Protein AF-0000000081105671 (afdb_homodimer)

Solvent-accessible surface area (backbone atoms only — not comparable to full-atom values): 17492 Å² total; per-residue (Å²): 128,81,75,74,68,78,41,55,66,84,38,62,68,56,46,47,53,48,19,64,74,65,76,45,50,64,66,55,51,52,49,34,52,51,44,4,50,57,24,25,77,32,31,43,33,89,83,80,66,66,42,27,5,9,20,35,39,28,30,42,93,86,63,46,82,41,76,35,58,15,18,22,36,60,39,97,55,66,89,57,31,44,51,13,58,52,29,15,47,41,45,36,42,44,70,64,39,77,44,70,65,35,36,25,35,20,35,76,42,80,71,52,62,58,68,23,64,59,47,51,55,49,48,52,71,69,41,60,53,75,34,39,36,38,18,24,16,62,81,44,29,31,35,71,42,31,45,50,60,54,72,70,48,68,87,74,22,28,69,61,53,58,49,53,56,50,75,69,98,130,80,73,75,69,78,39,54,66,82,38,64,68,56,46,49,52,49,20,63,76,66,75,46,48,63,65,55,51,52,48,34,53,52,45,4,52,57,24,25,76,32,30,44,35,89,83,80,67,66,43,28,5,10,19,34,39,30,29,41,94,87,63,44,82,41,76,36,59,16,18,22,36,61,39,97,54,65,89,57,32,44,51,12,58,52,29,14,48,41,47,36,40,44,70,65,38,76,45,68,64,36,38,24,36,22,35,76,42,80,72,51,63,58,70,24,64,59,46,51,55,49,48,52,72,69,41,59,54,74,34,40,37,38,18,25,16,62,82,43,28,30,35,73,42,30,45,49,61,53,70,68,48,69,86,75,23,27,69,62,54,57,50,51,56,51,75,70,99

Foldseek 3Di:
DDDFDWAAPVDPVVLCVVCVVLVHDSVVVVVQLVQQVVQQVVEADPPLNKKKKKWWFFAAPVRDTDIFIFIWYADPPGVVTDHRLRRRVVVCVVVPTQGTREMEMEIAAPPFADAFPVSLVVCVVRDPQQHKYWTAYNNRIIGIDGSVRVNPDPRGHHPCNSSVRVVVD/DDDFDWAAPVDPVVLCVVCVVLVHDSVVVVVQLVQQVVQQVVEADPDLNKKKKKWWFFAAPVRDTDIFIFIWYADPPGVVTDHRLRRRVVVCVVVPTQGTREMEMEIAAPPFADAFPVSLVVCVVRDDQQHKYWTAYNNRIIGIDGSVRVNPDPRGHHPCNSSVRVVVD

Structure (mmCIF, N/CA/C/O backbone):
data_AF-0000000081105671-model_v1
#
loop_
_entity.id
_entity.type
_entity.pdbx_description
1 polymer 'Cytidine deaminase'
#
loop_
_atom_site.group_PDB
_atom_site.id
_atom_site.type_symbol
_atom_site.label_atom_id
_atom_site.label_alt_id
_atom_site.label_comp_id
_atom_site.label_asym_id
_atom_site.label_entity_id
_atom_site.label_seq_id
_atom_site.pdbx_PDB_ins_code
_atom_site.Cartn_x
_atom_site.Cartn_y
_atom_site.Cartn_z
_atom_site.occupancy
_atom_site.B_iso_or_equiv
_atom_site.auth_seq_id
_atom_site.auth_comp_id
_atom_site.auth_asym_id
_atom_site.auth_atom_id
_atom_site.pdbx_PDB_model_num
ATOM 1 N N . MET A 1 1 ? 0.251 -19.297 -27.688 1 43.22 1 MET A N 1
ATOM 2 C CA . MET A 1 1 ? 0.493 -20.141 -26.516 1 43.22 1 MET A CA 1
ATOM 3 C C . MET A 1 1 ? -0.816 -20.484 -25.812 1 43.22 1 MET A C 1
ATOM 5 O O . MET A 1 1 ? -1.73 -19.656 -25.75 1 43.22 1 MET A O 1
ATOM 9 N N . SER A 1 2 ? -1.126 -21.719 -25.734 1 53.88 2 SER A N 1
ATOM 10 C CA . SER A 1 2 ? -2.367 -22.219 -25.156 1 53.88 2 SER A CA 1
ATOM 11 C C . SER A 1 2 ? -2.623 -21.609 -23.781 1 53.88 2 SER A C 1
ATOM 13 O O . SER A 1 2 ? -1.683 -21.234 -23.062 1 53.88 2 SER A O 1
ATOM 15 N N . SER A 1 3 ? -3.787 -21.141 -23.516 1 68.12 3 SER A N 1
ATOM 16 C CA . SER A 1 3 ? -4.211 -20.625 -22.219 1 68.12 3 SER A CA 1
ATOM 17 C C . SER A 1 3 ? -3.848 -21.578 -21.094 1 68.12 3 SER A C 1
ATOM 19 O O . SER A 1 3 ? -3.984 -22.797 -21.25 1 68.12 3 SER A O 1
ATOM 21 N N . PRO A 1 4 ? -3.141 -21.156 -20.188 1 77.69 4 PRO A N 1
ATOM 22 C CA . PRO A 1 4 ? -2.793 -22.062 -19.078 1 77.69 4 PRO A CA 1
ATOM 23 C C . PRO A 1 4 ? -3.998 -22.844 -18.562 1 77.69 4 PRO A C 1
ATOM 25 O O . PRO A 1 4 ? -5.121 -22.328 -18.578 1 77.69 4 PRO A O 1
ATOM 28 N N . PRO A 1 5 ? -3.879 -24.109 -18.312 1 88.12 5 PRO A N 1
ATOM 29 C CA . PRO A 1 5 ? -5 -24.906 -17.797 1 88.12 5 PRO A CA 1
ATOM 30 C C . PRO A 1 5 ? -5.539 -24.391 -16.469 1 88.12 5 PRO A C 1
ATOM 32 O O . PRO A 1 5 ? -4.766 -23.953 -15.617 1 88.12 5 PRO A O 1
ATOM 35 N N . ILE A 1 6 ? -6.801 -24.375 -16.328 1 93.31 6 ILE A N 1
ATOM 36 C CA . ILE A 1 6 ? -7.457 -24.109 -15.062 1 93.31 6 ILE A CA 1
ATOM 37 C C . ILE A 1 6 ? -7.484 -25.391 -14.219 1 93.31 6 ILE A C 1
ATOM 39 O O . ILE A 1 6 ? -7.941 -26.438 -14.672 1 93.31 6 ILE A O 1
ATOM 43 N N . ARG A 1 7 ? -6.996 -25.344 -13.047 1 95.31 7 ARG A N 1
ATOM 44 C CA . ARG A 1 7 ? -6.898 -26.5 -12.148 1 95.31 7 ARG A CA 1
ATOM 45 C C . ARG A 1 7 ? -7.883 -26.359 -10.992 1 95.31 7 ARG A C 1
ATOM 47 O O . ARG A 1 7 ? -8.258 -25.25 -10.609 1 95.31 7 ARG A O 1
ATOM 54 N N . SER A 1 8 ? -8.266 -27.469 -10.484 1 92.62 8 SER A N 1
ATOM 55 C CA . SER A 1 8 ? -9.203 -27.484 -9.367 1 92.62 8 SER A CA 1
ATOM 56 C C . SER A 1 8 ? -8.469 -27.453 -8.023 1 92.62 8 SER A C 1
ATOM 58 O O . SER A 1 8 ? -7.586 -28.266 -7.773 1 92.62 8 SER A O 1
ATOM 60 N N . GLY A 1 9 ? -8.852 -26.547 -7.109 1 88.44 9 GLY A N 1
ATOM 61 C CA . GLY A 1 9 ? -8.289 -26.484 -5.77 1 88.44 9 GLY A CA 1
ATOM 62 C C . GLY A 1 9 ? -8.703 -27.656 -4.895 1 88.44 9 GLY A C 1
ATOM 63 O O . GLY A 1 9 ? -8.094 -27.891 -3.848 1 88.44 9 GLY A O 1
ATOM 64 N N . ALA A 1 10 ? -9.656 -28.406 -5.34 1 88.38 10 ALA A N 1
ATOM 65 C CA . ALA A 1 10 ? -10.172 -29.531 -4.582 1 88.38 10 ALA A CA 1
ATOM 66 C C . ALA A 1 10 ? -9.422 -30.812 -4.938 1 88.38 10 ALA A C 1
ATOM 68 O O . ALA A 1 10 ? -9.578 -31.844 -4.27 1 88.38 10 ALA A O 1
ATOM 69 N N . ASP A 1 11 ? -8.695 -30.797 -6.016 1 92.19 11 ASP A N 1
ATOM 70 C CA . ASP A 1 11 ? -7.934 -31.953 -6.469 1 92.19 11 ASP A CA 1
ATOM 71 C C . ASP A 1 11 ? -6.566 -32.031 -5.793 1 92.19 11 ASP A C 1
ATOM 73 O O . ASP A 1 11 ? -5.625 -31.344 -6.223 1 92.19 11 ASP A O 1
ATOM 77 N N . ALA A 1 12 ? -6.414 -32.875 -4.836 1 92.94 12 ALA A N 1
ATOM 78 C CA . ALA A 1 12 ? -5.207 -32.969 -4.016 1 92.94 12 ALA A CA 1
ATOM 79 C C . ALA A 1 12 ? -3.994 -33.312 -4.867 1 92.94 12 ALA A C 1
ATOM 81 O O . ALA A 1 12 ? -2.885 -32.844 -4.613 1 92.94 12 ALA A O 1
ATOM 82 N N . ALA A 1 13 ? -4.23 -34.188 -5.758 1 93.81 13 ALA A N 1
ATOM 83 C CA . ALA A 1 13 ? -3.125 -34.594 -6.617 1 93.81 13 ALA A CA 1
ATOM 84 C C . ALA A 1 13 ? -2.629 -33.438 -7.473 1 93.81 13 ALA A C 1
ATOM 86 O O . ALA A 1 13 ? -1.422 -33.281 -7.672 1 93.81 13 ALA A O 1
ATOM 87 N N . GLN A 1 14 ? -3.529 -32.688 -7.953 1 92.81 14 GLN A N 1
ATOM 88 C CA . GLN A 1 14 ? -3.17 -31.516 -8.758 1 92.81 14 GLN A CA 1
ATOM 89 C C . GLN A 1 14 ? -2.439 -30.469 -7.922 1 92.81 14 GLN A C 1
ATOM 91 O O . GLN A 1 14 ? -1.452 -29.891 -8.367 1 92.81 14 GLN A O 1
ATOM 96 N N . THR A 1 15 ? -2.926 -30.25 -6.766 1 94.44 15 THR A N 1
ATOM 97 C CA . THR A 1 15 ? -2.293 -29.297 -5.867 1 94.44 15 THR A CA 1
ATOM 98 C C . THR A 1 15 ? -0.879 -29.734 -5.508 1 94.44 15 THR A C 1
ATOM 100 O O . THR A 1 15 ? 0.048 -28.922 -5.492 1 94.44 15 THR A O 1
ATOM 103 N N . ALA A 1 16 ? -0.759 -31.031 -5.25 1 95.25 16 ALA A N 1
ATOM 104 C CA . ALA A 1 16 ? 0.559 -31.562 -4.918 1 95.25 16 ALA A CA 1
ATOM 105 C C . ALA A 1 16 ? 1.538 -31.359 -6.07 1 95.25 16 ALA A C 1
ATOM 107 O O . ALA A 1 16 ? 2.701 -31.016 -5.852 1 95.25 16 ALA A O 1
ATOM 108 N N . SER A 1 17 ? 1.083 -31.703 -7.238 1 94.5 17 SER A N 1
ATOM 109 C CA . SER A 1 17 ? 1.918 -31.516 -8.422 1 94.5 17 SER A CA 1
ATOM 110 C C . SER A 1 17 ? 2.314 -30.062 -8.609 1 94.5 17 SER A C 1
ATOM 112 O O . SER A 1 17 ? 3.463 -29.766 -8.938 1 94.5 17 SER A O 1
ATOM 114 N N . THR A 1 18 ? 1.389 -29.172 -8.398 1 94.31 18 THR A N 1
ATOM 115 C CA . THR A 1 18 ? 1.64 -27.734 -8.484 1 94.31 18 THR A CA 1
ATOM 116 C C . THR A 1 18 ? 2.684 -27.312 -7.457 1 94.31 18 THR A C 1
ATOM 118 O O . THR A 1 18 ? 3.654 -26.625 -7.797 1 94.31 18 THR A O 1
ATOM 121 N N . CYS A 1 19 ? 2.521 -27.688 -6.254 1 96 19 CYS A N 1
ATOM 122 C CA . CYS A 1 19 ? 3.438 -27.328 -5.176 1 96 19 CYS A CA 1
ATOM 123 C C . CYS A 1 19 ? 4.855 -27.797 -5.484 1 96 19 CYS A C 1
ATOM 125 O O . CYS A 1 19 ? 5.816 -27.062 -5.262 1 96 19 CYS A O 1
ATOM 127 N N . ALA A 1 20 ? 4.941 -28.984 -5.992 1 94.31 20 ALA A N 1
ATOM 128 C CA . ALA A 1 20 ? 6.246 -29.531 -6.344 1 94.31 20 ALA A CA 1
ATOM 129 C C . ALA A 1 20 ? 6.918 -28.703 -7.434 1 94.31 20 ALA A C 1
ATOM 131 O O . ALA A 1 20 ? 8.125 -28.453 -7.375 1 94.31 20 ALA A O 1
ATOM 132 N N . SER A 1 21 ? 6.141 -28.266 -8.367 1 92.38 21 SER A N 1
ATOM 133 C CA . SER A 1 21 ? 6.68 -27.516 -9.492 1 92.38 21 SER A CA 1
ATOM 134 C C . SER A 1 21 ? 7.09 -26.109 -9.062 1 92.38 21 SER A C 1
ATOM 136 O O . SER A 1 21 ? 7.961 -25.484 -9.68 1 92.38 21 SER A O 1
ATOM 138 N N . LEU A 1 22 ? 6.523 -25.547 -8.047 1 91.69 22 LEU A N 1
ATOM 139 C CA . LEU A 1 22 ? 6.746 -24.172 -7.602 1 91.69 22 LEU A CA 1
ATOM 140 C C . LEU A 1 22 ? 7.742 -24.141 -6.449 1 91.69 22 LEU A C 1
ATOM 142 O O . LEU A 1 22 ? 8.172 -23.062 -6.031 1 91.69 22 LEU A O 1
ATOM 146 N N . ASN A 1 23 ? 8.133 -25.281 -5.926 1 91.88 23 ASN A N 1
ATOM 147 C CA . ASN A 1 23 ? 8.984 -25.391 -4.746 1 91.88 23 ASN A CA 1
ATOM 148 C C . ASN A 1 23 ? 8.359 -24.719 -3.535 1 91.88 23 ASN A C 1
ATOM 150 O O . ASN A 1 23 ? 9.008 -23.906 -2.859 1 91.88 23 ASN A O 1
ATOM 154 N N . ILE A 1 24 ? 7 -24.891 -3.342 1 94.88 24 ILE A N 1
ATOM 155 C CA . ILE A 1 24 ? 6.316 -24.516 -2.111 1 94.88 24 ILE A CA 1
ATOM 156 C C . ILE A 1 24 ? 5.605 -25.734 -1.521 1 94.88 24 ILE A C 1
ATOM 158 O O . ILE A 1 24 ? 5.312 -26.688 -2.234 1 94.88 24 ILE A O 1
ATOM 162 N N . THR A 1 25 ? 5.418 -25.719 -0.266 1 96.44 25 THR A N 1
ATOM 163 C CA . THR A 1 25 ? 4.746 -26.828 0.386 1 96.44 25 THR A CA 1
ATOM 164 C C . THR A 1 25 ? 3.234 -26.75 0.174 1 96.44 25 THR A C 1
ATOM 166 O O . THR A 1 25 ? 2.703 -25.688 -0.15 1 96.44 25 THR A O 1
ATOM 169 N N . THR A 1 26 ? 2.553 -27.906 0.314 1 96.81 26 THR A N 1
ATOM 170 C CA . THR A 1 26 ? 1.097 -27.906 0.22 1 96.81 26 THR A CA 1
ATOM 171 C C . THR A 1 26 ? 0.479 -27.031 1.297 1 96.81 26 THR A C 1
ATOM 173 O O . THR A 1 26 ? -0.571 -26.422 1.08 1 96.81 26 THR A O 1
ATOM 176 N N . ALA A 1 27 ? 1.136 -26.906 2.455 1 97.31 27 ALA A N 1
ATOM 177 C CA . ALA A 1 27 ? 0.665 -26.031 3.523 1 97.31 27 ALA A CA 1
ATOM 178 C C . ALA A 1 27 ? 0.762 -24.562 3.109 1 97.31 27 ALA A C 1
ATOM 180 O O . ALA A 1 27 ? -0.145 -23.781 3.381 1 97.31 27 ALA A O 1
ATOM 181 N N . GLU A 1 28 ? 1.868 -24.219 2.52 1 97.81 28 GLU A N 1
ATOM 182 C CA . GLU A 1 28 ? 2.041 -22.859 2.027 1 97.81 28 GLU A CA 1
ATOM 183 C C . GLU A 1 28 ? 1 -22.516 0.965 1 97.81 28 GLU A C 1
ATOM 185 O O . GLU A 1 28 ? 0.431 -21.422 0.974 1 97.81 28 GLU A O 1
ATOM 190 N N . PHE A 1 29 ? 0.761 -23.469 0.058 1 97.81 29 PHE A N 1
ATOM 191 C CA . PHE A 1 29 ? -0.248 -23.297 -0.98 1 97.81 29 PHE A CA 1
ATOM 192 C C . PHE A 1 29 ? -1.619 -23.047 -0.365 1 97.81 29 PHE A C 1
ATOM 194 O O . PHE A 1 29 ? -2.318 -22.109 -0.758 1 97.81 29 PHE A O 1
ATOM 201 N N . ALA A 1 30 ? -1.975 -23.859 0.543 1 97.75 30 ALA A N 1
ATOM 202 C CA . ALA A 1 30 ? -3.266 -23.734 1.212 1 97.75 30 ALA A CA 1
ATOM 203 C C . ALA A 1 30 ? -3.377 -22.406 1.941 1 97.75 30 ALA A C 1
ATOM 205 O O . ALA A 1 30 ? -4.438 -21.766 1.938 1 97.75 30 ALA A O 1
ATOM 206 N N . GLU A 1 31 ? -2.332 -21.984 2.615 1 98.38 31 GLU A N 1
ATOM 207 C CA . GLU A 1 31 ? -2.32 -20.719 3.328 1 98.38 31 GLU A CA 1
ATOM 208 C C . GLU A 1 31 ? -2.441 -19.547 2.359 1 98.38 31 GLU A C 1
ATOM 210 O O . GLU A 1 31 ? -3.145 -18.562 2.641 1 98.38 31 GLU A O 1
ATOM 215 N N . LEU A 1 32 ? -1.743 -19.641 1.242 1 98.44 32 LEU A N 1
ATOM 216 C CA . LEU A 1 32 ? -1.849 -18.609 0.215 1 98.44 32 LEU A CA 1
ATOM 217 C C . LEU A 1 32 ? -3.285 -18.469 -0.276 1 98.44 32 LEU A C 1
ATOM 219 O O . LEU A 1 32 ? -3.807 -17.359 -0.392 1 98.44 32 LEU A O 1
ATOM 223 N N . GLN A 1 33 ? -3.867 -19.594 -0.578 1 98 33 GLN A N 1
ATOM 224 C CA . GLN A 1 33 ? -5.258 -19.594 -1.023 1 98 33 GLN A CA 1
ATOM 225 C C . GLN A 1 33 ? -6.168 -18.969 0.032 1 98 33 GLN A C 1
ATOM 227 O O . GLN A 1 33 ? -6.984 -18.094 -0.281 1 98 33 GLN A O 1
ATOM 232 N N . ARG A 1 34 ? -6.039 -19.453 1.225 1 98.31 34 ARG A N 1
ATOM 233 C CA . ARG A 1 34 ? -6.883 -18.984 2.32 1 98.31 34 ARG A CA 1
ATOM 234 C C . ARG A 1 34 ? -6.707 -17.484 2.545 1 98.31 34 ARG A C 1
ATOM 236 O O . ARG A 1 34 ? -7.691 -16.75 2.641 1 98.31 34 ARG A O 1
ATOM 243 N N . ARG A 1 35 ? -5.516 -17 2.629 1 98.62 35 ARG A N 1
ATOM 244 C CA . ARG A 1 35 ? -5.223 -15.617 2.963 1 98.62 35 ARG A CA 1
ATOM 245 C C . ARG A 1 35 ? -5.602 -14.688 1.813 1 98.62 35 ARG A C 1
ATOM 247 O O . ARG A 1 35 ? -6.125 -13.594 2.039 1 98.62 35 ARG A O 1
ATOM 254 N N . ALA A 1 36 ? -5.258 -15.078 0.587 1 98.69 36 ALA A N 1
ATOM 255 C CA . ALA A 1 36 ? -5.652 -14.25 -0.552 1 98.69 36 ALA A CA 1
ATOM 256 C C . ALA A 1 36 ? -7.172 -14.117 -0.633 1 98.69 36 ALA A C 1
ATOM 258 O O . ALA A 1 36 ? -7.691 -13.023 -0.878 1 98.69 36 ALA A O 1
ATOM 259 N N . THR A 1 37 ? -7.844 -15.219 -0.456 1 98.38 37 THR A N 1
ATOM 260 C CA . THR A 1 37 ? -9.305 -15.203 -0.472 1 98.38 37 THR A CA 1
ATOM 261 C C . THR A 1 37 ? -9.844 -14.328 0.659 1 98.38 37 THR A C 1
ATOM 263 O O . THR A 1 37 ? -10.727 -13.5 0.44 1 98.38 37 THR A O 1
ATOM 266 N N . ALA A 1 38 ? -9.305 -14.531 1.869 1 98.38 38 ALA A N 1
ATOM 267 C CA . ALA A 1 38 ? -9.75 -13.758 3.025 1 98.38 38 ALA A CA 1
ATOM 268 C C . ALA A 1 38 ? -9.461 -12.273 2.836 1 98.38 38 ALA A C 1
ATOM 270 O O . ALA A 1 38 ? -10.227 -11.422 3.291 1 98.38 38 ALA A O 1
ATOM 271 N N . ALA A 1 39 ? -8.391 -11.938 2.154 1 98.56 39 ALA A N 1
ATOM 272 C CA . ALA A 1 39 ? -7.98 -10.555 1.955 1 98.56 39 ALA A CA 1
ATOM 273 C C . ALA A 1 39 ? -9.023 -9.781 1.147 1 98.56 39 ALA A C 1
ATOM 275 O O . ALA A 1 39 ? -9.156 -8.562 1.296 1 98.56 39 ALA A O 1
ATOM 276 N N . LYS A 1 40 ? -9.781 -10.461 0.282 1 98.12 40 LYS A N 1
ATOM 277 C CA . LYS A 1 40 ? -10.828 -9.812 -0.506 1 98.12 40 LYS A CA 1
ATOM 278 C C . LYS A 1 40 ? -11.812 -9.062 0.391 1 98.12 40 LYS A C 1
ATOM 280 O O . LYS A 1 40 ? -12.352 -8.023 -0.003 1 98.12 40 LYS A O 1
ATOM 285 N N . ALA A 1 41 ? -12.031 -9.555 1.589 1 97.88 41 ALA A N 1
ATOM 286 C CA . ALA A 1 41 ? -13.016 -8.984 2.502 1 97.88 41 ALA A CA 1
ATOM 287 C C . ALA A 1 41 ? -12.586 -7.605 2.986 1 97.88 41 ALA A C 1
ATOM 289 O O . ALA A 1 41 ? -13.391 -6.852 3.531 1 97.88 41 ALA A O 1
ATOM 290 N N . THR A 1 42 ? -11.344 -7.246 2.836 1 97.81 42 THR A N 1
ATOM 291 C CA . THR A 1 42 ? -10.828 -5.973 3.332 1 97.81 42 THR A CA 1
ATOM 292 C C . THR A 1 42 ? -10.734 -4.953 2.203 1 97.81 42 THR A C 1
ATOM 294 O O . THR A 1 42 ? -10.289 -3.82 2.418 1 97.81 42 THR A O 1
ATOM 297 N N . ALA A 1 43 ? -11.133 -5.352 1.011 1 98.31 43 ALA A N 1
ATOM 298 C CA . ALA A 1 43 ? -11.062 -4.457 -0.143 1 98.31 43 ALA A CA 1
ATOM 299 C C . ALA A 1 43 ? -11.953 -3.236 0.055 1 98.31 43 ALA A C 1
ATOM 301 O O . ALA A 1 43 ? -13.023 -3.334 0.653 1 98.31 43 ALA A O 1
ATOM 302 N N . TYR A 1 44 ? -11.547 -2.092 -0.335 1 98.06 44 TYR A N 1
ATOM 303 C CA . TYR A 1 44 ? -12.383 -0.91 -0.519 1 98.06 44 TYR A CA 1
ATOM 304 C C . TYR A 1 44 ? -12.734 -0.712 -1.989 1 98.06 44 TYR A C 1
ATOM 306 O O . TYR A 1 44 ? -11.953 -0.129 -2.746 1 98.06 44 TYR A O 1
ATOM 314 N N . CYS A 1 45 ? -13.773 -1.19 -2.418 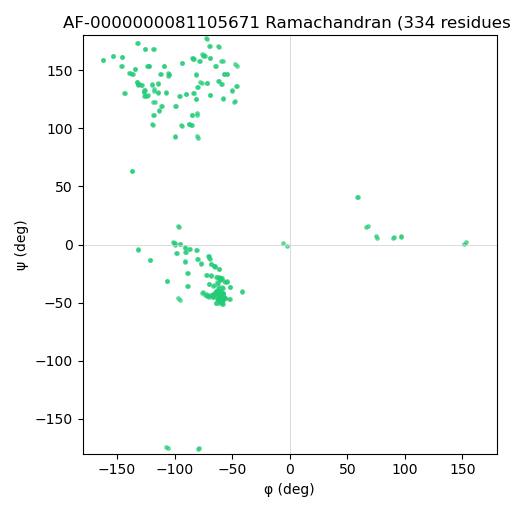1 95.19 45 CYS A N 1
ATOM 315 C CA . CYS A 1 45 ? -14.156 -1.202 -3.824 1 95.19 45 CYS A CA 1
ATOM 316 C C . CYS A 1 45 ? -15.633 -0.84 -3.99 1 95.19 45 CYS A C 1
ATOM 318 O O . CYS A 1 45 ? -16.391 -1.592 -4.598 1 95.19 45 CYS A O 1
ATOM 320 N N . ARG A 1 46 ? -15.969 0.333 -3.625 1 92.38 46 ARG A N 1
ATOM 321 C CA . ARG A 1 46 ? -17.359 0.763 -3.59 1 92.38 46 ARG A CA 1
ATOM 322 C C . ARG A 1 46 ? -17.875 1.082 -4.988 1 92.38 46 ARG A C 1
ATOM 324 O O . ARG A 1 46 ? -19.094 1.105 -5.223 1 92.38 46 ARG A O 1
ATOM 331 N N . TYR A 1 47 ? -17.031 1.26 -5.953 1 89.88 47 TYR A N 1
ATOM 332 C CA . TYR A 1 47 ? -17.438 1.68 -7.293 1 89.88 47 TYR A CA 1
ATOM 333 C C . TYR A 1 47 ? -17.578 0.479 -8.219 1 89.88 47 TYR A C 1
ATOM 335 O O . TYR A 1 47 ? -18.594 0.35 -8.914 1 89.88 47 TYR A O 1
ATOM 343 N N . SER A 1 48 ? -16.656 -0.453 -8.266 1 86 48 SER A N 1
ATOM 344 C CA . SER A 1 48 ? -16.719 -1.637 -9.117 1 86 48 SER A CA 1
ATOM 345 C C . SER A 1 48 ? -17.422 -2.789 -8.414 1 86 48 SER A C 1
ATOM 347 O O . SER A 1 48 ? -18.047 -3.633 -9.062 1 86 48 SER A O 1
ATOM 349 N N . ARG A 1 49 ? -17.156 -2.838 -7.039 1 89.38 49 ARG A N 1
ATOM 350 C CA . ARG A 1 49 ? -17.625 -3.943 -6.207 1 89.38 49 ARG A CA 1
ATOM 351 C C . ARG A 1 49 ? -16.906 -5.238 -6.57 1 89.38 49 ARG A C 1
ATOM 353 O O . ARG A 1 49 ? -17.484 -6.324 -6.469 1 89.38 49 ARG A O 1
ATOM 360 N N . PHE A 1 50 ? -15.82 -5.078 -7.285 1 92.88 50 PHE A N 1
ATOM 361 C CA . PHE A 1 50 ? -14.969 -6.195 -7.668 1 92.88 50 PHE A CA 1
ATOM 362 C C . PHE A 1 50 ? -13.828 -6.367 -6.672 1 92.88 50 PHE A C 1
ATOM 364 O O . PHE A 1 50 ? -12.797 -5.703 -6.781 1 92.88 50 PHE A O 1
ATOM 371 N N . ARG A 1 51 ? -14 -7.352 -5.824 1 97.44 51 ARG A N 1
ATOM 372 C CA . ARG A 1 51 ? -13.008 -7.543 -4.77 1 97.44 51 ARG A CA 1
ATOM 373 C C . ARG A 1 51 ? -11.828 -8.359 -5.277 1 97.44 51 ARG A C 1
ATOM 375 O O . ARG A 1 51 ? -12.008 -9.414 -5.895 1 97.44 51 ARG A O 1
ATOM 382 N N . VAL A 1 52 ? -10.68 -7.883 -5.039 1 98.44 52 VAL A N 1
ATOM 383 C CA . VAL A 1 52 ? -9.438 -8.594 -5.32 1 98.44 52 VAL A CA 1
ATOM 384 C C . VAL A 1 52 ? -8.609 -8.711 -4.047 1 98.44 52 VAL A C 1
ATOM 386 O O . VAL A 1 52 ? -8.445 -7.73 -3.312 1 98.44 52 VAL A O 1
ATOM 389 N N . GLY A 1 53 ? -8.172 -9.875 -3.682 1 98.69 53 GLY A N 1
ATOM 390 C CA . GLY A 1 53 ? -7.199 -10.109 -2.625 1 98.69 53 GLY A CA 1
ATOM 391 C C . GLY A 1 53 ? -5.875 -10.633 -3.139 1 98.69 53 GLY A C 1
ATOM 392 O O . GLY A 1 53 ? -5.84 -11.398 -4.105 1 98.69 53 GLY A O 1
ATOM 393 N N . ALA A 1 54 ? -4.828 -10.266 -2.496 1 98.88 54 ALA A N 1
ATOM 394 C CA . ALA A 1 54 ? -3.49 -10.781 -2.793 1 98.88 54 ALA A CA 1
ATOM 395 C C . ALA A 1 54 ? -2.754 -11.172 -1.515 1 98.88 54 ALA A C 1
ATOM 397 O O . ALA A 1 54 ? -3.023 -10.617 -0.445 1 98.88 54 ALA A O 1
ATOM 398 N N . THR A 1 55 ? -1.916 -12.078 -1.623 1 98.94 55 THR A N 1
ATOM 399 C CA . THR A 1 55 ? -1.026 -12.453 -0.529 1 98.94 55 THR A CA 1
ATOM 400 C C . THR A 1 55 ? 0.351 -12.844 -1.061 1 98.94 55 THR A C 1
ATOM 402 O O . THR A 1 55 ? 0.458 -13.617 -2.014 1 98.94 55 THR A O 1
ATOM 405 N N . LEU A 1 56 ? 1.338 -12.273 -0.48 1 98.88 56 LEU A N 1
ATOM 406 C CA . LEU A 1 56 ? 2.723 -12.578 -0.826 1 98.88 56 LEU A CA 1
ATOM 407 C C . LEU A 1 56 ? 3.301 -13.625 0.118 1 98.88 56 LEU A C 1
ATOM 409 O O . LEU A 1 56 ? 3.131 -13.531 1.336 1 98.88 56 LEU A O 1
ATOM 413 N N . LEU A 1 57 ? 3.855 -14.648 -0.437 1 98.81 57 LEU A N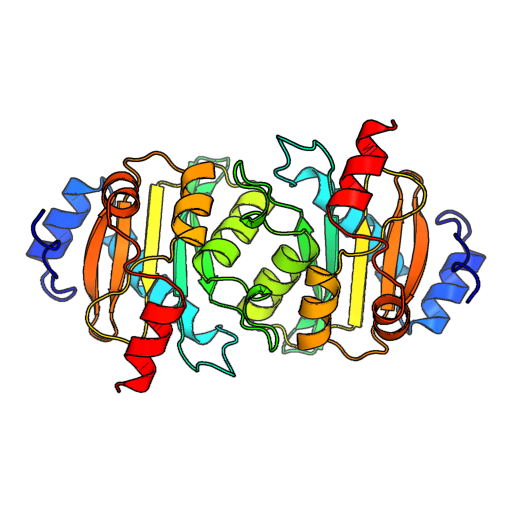 1
ATOM 414 C CA . LEU A 1 57 ? 4.719 -15.547 0.325 1 98.81 57 LEU A CA 1
ATOM 415 C C . LEU A 1 57 ? 6.148 -15.023 0.365 1 98.81 57 LEU A C 1
ATOM 417 O O . LEU A 1 57 ? 6.84 -15.016 -0.656 1 98.81 57 LEU A O 1
ATOM 421 N N . CYS A 1 58 ? 6.586 -14.602 1.556 1 98.12 58 CYS A N 1
ATOM 422 C CA . CYS A 1 58 ? 7.863 -13.922 1.729 1 98.12 58 CYS A CA 1
ATOM 423 C C . CYS A 1 58 ? 8.719 -14.625 2.775 1 98.12 58 CYS A C 1
ATOM 425 O O . CYS A 1 58 ? 8.266 -15.562 3.43 1 98.12 58 CYS A O 1
ATOM 427 N N . ALA A 1 59 ? 9.906 -14.219 2.797 1 96.31 59 ALA A N 1
ATOM 428 C CA . ALA A 1 59 ? 10.805 -14.516 3.91 1 96.31 59 ALA A CA 1
ATOM 429 C C . ALA A 1 59 ? 11.266 -13.234 4.598 1 96.31 59 ALA A C 1
ATOM 431 O O . ALA A 1 59 ? 11.562 -12.242 3.936 1 96.31 59 ALA A O 1
ATOM 432 N N . ASP A 1 60 ? 11.219 -13.203 5.918 1 93.94 60 ASP A N 1
ATOM 433 C CA . ASP A 1 60 ? 11.727 -12.031 6.629 1 93.94 60 ASP A CA 1
ATOM 434 C C . ASP A 1 60 ? 13.242 -12.07 6.73 1 93.94 60 ASP A C 1
ATOM 436 O O . ASP A 1 60 ? 13.898 -12.922 6.121 1 93.94 60 ASP A O 1
ATOM 440 N N . ALA A 1 61 ? 13.773 -11.086 7.438 1 92.12 61 ALA A N 1
ATOM 441 C CA . ALA A 1 61 ? 15.227 -10.938 7.516 1 92.12 61 ALA A CA 1
ATOM 442 C C . ALA A 1 61 ? 15.875 -12.18 8.125 1 92.12 61 ALA A C 1
ATOM 444 O O . ALA A 1 61 ? 17.016 -12.516 7.793 1 92.12 61 ALA A O 1
ATOM 445 N N . ALA A 1 62 ? 15.18 -12.891 8.977 1 94.69 62 ALA A N 1
ATOM 446 C CA . ALA A 1 62 ? 15.695 -14.094 9.633 1 94.69 62 ALA A CA 1
ATOM 447 C C . ALA A 1 62 ? 15.453 -15.336 8.773 1 94.69 62 ALA A C 1
ATOM 449 O O . ALA A 1 62 ? 15.844 -16.438 9.148 1 94.69 62 ALA A O 1
ATOM 450 N N . GLY A 1 63 ? 14.805 -15.18 7.699 1 93.69 63 GLY A N 1
ATOM 451 C CA . GLY A 1 63 ? 14.547 -16.297 6.805 1 93.69 63 GLY A CA 1
ATOM 452 C C . GLY A 1 63 ? 13.25 -17.016 7.117 1 93.69 63 GLY A C 1
ATOM 453 O O . GLY A 1 63 ? 12.953 -18.047 6.52 1 93.69 63 GLY A O 1
ATOM 454 N N . GLU A 1 64 ? 12.547 -16.422 8.047 1 96.5 64 GLU A N 1
ATOM 455 C CA . GLU A 1 64 ? 11.281 -17.031 8.438 1 96.5 64 GLU A CA 1
ATOM 456 C C . GLU A 1 64 ? 10.172 -16.656 7.461 1 96.5 64 GLU A C 1
ATOM 458 O O . GLU A 1 64 ? 10.117 -15.531 6.969 1 96.5 64 GLU A O 1
ATOM 463 N N . THR A 1 65 ? 9.242 -17.656 7.27 1 97.75 65 THR A N 1
ATOM 464 C CA . THR A 1 65 ? 8.133 -17.438 6.348 1 97.75 65 THR A CA 1
ATOM 465 C C . THR A 1 65 ? 7.164 -16.406 6.895 1 97.75 65 THR A C 1
ATOM 467 O O . THR A 1 65 ? 6.762 -16.469 8.055 1 97.75 65 THR A O 1
ATOM 470 N N . VAL A 1 66 ? 6.871 -15.445 6.07 1 98 66 VAL A N 1
ATOM 471 C CA . VAL A 1 66 ? 5.887 -14.414 6.398 1 98 66 VAL A CA 1
ATOM 472 C C . VAL A 1 66 ? 4.926 -14.227 5.227 1 98 66 VAL A C 1
ATOM 474 O O . VAL A 1 66 ? 5.324 -14.328 4.066 1 98 66 VAL A O 1
ATOM 477 N N . TYR A 1 67 ? 3.674 -14.047 5.551 1 98.81 67 TYR A N 1
ATOM 478 C CA . TYR A 1 67 ? 2.654 -13.742 4.555 1 98.81 67 TYR A CA 1
ATOM 479 C C . TYR A 1 67 ? 2.215 -12.289 4.652 1 98.81 67 TYR A C 1
ATOM 481 O O . TYR A 1 67 ? 1.984 -11.773 5.75 1 98.81 67 TYR A O 1
ATOM 489 N N . VAL A 1 68 ? 2.174 -11.586 3.602 1 98.75 68 VAL A N 1
ATOM 490 C CA . VAL A 1 68 ? 1.725 -10.195 3.586 1 98.75 68 VAL A CA 1
ATOM 491 C C . VAL A 1 68 ? 0.49 -10.062 2.697 1 98.75 68 VAL A C 1
ATOM 493 O O . VAL A 1 68 ? 0.58 -10.195 1.476 1 98.75 68 VAL A O 1
ATOM 496 N N . PRO A 1 69 ? -0.63 -9.805 3.227 1 98.75 69 PRO A N 1
ATOM 497 C CA . PRO A 1 69 ? -1.858 -9.648 2.441 1 98.75 69 PRO A CA 1
ATOM 498 C C . PRO A 1 69 ? -2.029 -8.242 1.879 1 98.75 69 PRO A C 1
ATOM 500 O O . PRO A 1 69 ? -1.362 -7.309 2.33 1 98.75 69 PRO A O 1
ATOM 503 N N . GLY A 1 70 ? -2.818 -8.078 0.908 1 98.81 70 GLY A N 1
ATOM 504 C CA . GLY A 1 70 ? -3.316 -6.84 0.335 1 98.81 70 GLY A CA 1
ATOM 505 C C . GLY A 1 70 ? -4.66 -7 -0.351 1 98.81 70 GLY A C 1
ATOM 506 O O . GLY A 1 70 ? -5.09 -8.117 -0.638 1 98.81 70 GLY A O 1
ATOM 507 N N . ALA A 1 71 ? -5.305 -5.957 -0.559 1 98.81 71 ALA A N 1
ATOM 508 C CA . ALA A 1 71 ? -6.562 -5.898 -1.303 1 98.81 71 ALA A CA 1
ATOM 509 C C . ALA A 1 71 ? -6.668 -4.594 -2.09 1 98.81 71 ALA A C 1
ATOM 511 O O . ALA A 1 71 ? -5.93 -3.643 -1.833 1 98.81 71 ALA A O 1
ATOM 512 N N . ASN A 1 72 ? -7.57 -4.633 -3.076 1 98.31 72 ASN A N 1
ATOM 513 C CA . ASN A 1 72 ? -7.695 -3.426 -3.885 1 98.31 72 ASN A CA 1
ATOM 514 C C . ASN A 1 72 ? -8.375 -2.299 -3.109 1 98.31 72 ASN A C 1
ATOM 516 O O . ASN A 1 72 ? -9.289 -2.545 -2.32 1 98.31 72 ASN A O 1
ATOM 520 N N . VAL A 1 73 ? -7.898 -1.118 -3.254 1 98.31 73 VAL A N 1
ATOM 521 C CA . VAL A 1 73 ? -8.406 0.117 -2.67 1 98.31 73 VAL A CA 1
ATOM 522 C C . VAL A 1 73 ? -8.805 1.088 -3.781 1 98.31 73 VAL A C 1
ATOM 524 O O . VAL A 1 73 ? -7.953 1.779 -4.344 1 98.31 73 VAL A O 1
ATOM 527 N N . GLU A 1 74 ? -10.055 1.216 -4.031 1 97.12 74 GLU A N 1
ATOM 528 C CA . GLU A 1 74 ? -10.562 2.031 -5.133 1 97.12 74 GLU A CA 1
ATOM 529 C C . GLU A 1 74 ? -10.656 3.5 -4.73 1 97.12 74 GLU A C 1
ATOM 531 O O . GLU A 1 74 ? -10.562 3.832 -3.547 1 97.12 74 GLU A O 1
ATOM 536 N N . ASN A 1 75 ? -10.695 4.309 -5.652 1 95.25 75 ASN A N 1
ATOM 537 C CA . ASN A 1 75 ? -10.867 5.754 -5.555 1 95.25 75 ASN A CA 1
ATOM 538 C C . ASN A 1 75 ? -11.836 6.277 -6.605 1 95.25 75 ASN A C 1
ATOM 540 O O . ASN A 1 75 ? -11.969 5.695 -7.684 1 95.25 75 ASN A O 1
ATOM 544 N N . ALA A 1 76 ? -12.617 7.379 -6.234 1 92.69 76 ALA A N 1
ATOM 545 C CA . ALA A 1 76 ? -13.523 7.996 -7.203 1 92.69 76 ALA A CA 1
ATOM 546 C C . ALA A 1 76 ? -12.797 8.328 -8.5 1 92.69 76 ALA A C 1
ATOM 548 O O . ALA A 1 76 ? -13.391 8.273 -9.586 1 92.69 76 ALA A O 1
ATOM 549 N N . SER A 1 77 ? -11.57 8.734 -8.375 1 91.06 77 SER A N 1
ATOM 550 C CA . SER A 1 77 ? -10.672 8.844 -9.523 1 91.06 77 SER A CA 1
ATOM 551 C C . SER A 1 77 ? -9.961 7.52 -9.797 1 91.06 77 SER A C 1
ATOM 553 O O . SER A 1 77 ? -8.961 7.203 -9.156 1 91.06 77 SER A O 1
ATOM 555 N N . TYR A 1 78 ? -10.328 6.789 -10.75 1 82.94 78 TYR A N 1
ATOM 556 C CA . TYR A 1 78 ? -9.984 5.391 -10.969 1 82.94 78 TYR A CA 1
ATOM 557 C C . TYR A 1 78 ? -8.477 5.203 -11.047 1 82.94 78 TYR A C 1
ATOM 559 O O . TYR A 1 78 ? -7.926 4.297 -10.414 1 82.94 78 TYR A O 1
ATOM 567 N N . PRO A 1 79 ? -7.73 6.027 -11.688 1 85.38 79 PRO A N 1
ATOM 568 C CA . PRO A 1 79 ? -6.285 5.82 -11.82 1 85.38 79 PRO A CA 1
ATOM 569 C C . PRO A 1 79 ? -5.531 6.039 -10.508 1 85.38 79 PRO A C 1
ATOM 571 O O . PRO A 1 79 ? -4.363 5.664 -10.391 1 85.38 79 PRO A O 1
ATOM 574 N N . VAL A 1 80 ? -6.191 6.562 -9.516 1 91.56 80 VAL A N 1
ATOM 575 C CA . VAL A 1 80 ? -5.559 6.922 -8.25 1 91.56 80 VAL A CA 1
ATOM 576 C C . VAL A 1 80 ? -5.574 5.719 -7.309 1 91.56 80 VAL A C 1
ATOM 578 O O . VAL A 1 80 ? -4.734 5.617 -6.41 1 91.56 80 VAL A O 1
ATOM 581 N N . GLY A 1 81 ? -6.566 4.77 -7.539 1 95.62 81 GLY A N 1
ATOM 582 C CA . GLY A 1 81 ? -6.676 3.594 -6.688 1 95.62 81 GLY A CA 1
ATOM 583 C C . GLY A 1 81 ? -5.445 2.707 -6.738 1 95.62 81 GLY A C 1
ATOM 584 O O . GLY A 1 81 ? -4.504 2.986 -7.48 1 95.62 81 GLY A O 1
ATOM 585 N N . THR A 1 82 ? -5.402 1.782 -5.891 1 97.06 82 THR A N 1
ATOM 586 C CA . THR A 1 82 ? -4.273 0.861 -5.824 1 97.06 82 THR A CA 1
ATOM 587 C C . THR A 1 82 ? -4.754 -0.587 -5.879 1 97.06 82 THR A C 1
ATOM 589 O O . THR A 1 82 ? -5.684 -0.967 -5.164 1 97.06 82 THR A O 1
ATOM 592 N N . CYS A 1 83 ? -4.16 -1.381 -6.715 1 97.31 83 CYS A N 1
ATOM 593 C CA . CYS A 1 83 ? -4.488 -2.797 -6.832 1 97.31 83 CYS A CA 1
ATOM 594 C C . CYS A 1 83 ? -4.051 -3.564 -5.59 1 97.31 83 CYS A C 1
ATOM 596 O O . CYS A 1 83 ? -3.145 -3.131 -4.875 1 97.31 83 CYS A O 1
ATOM 598 N N . ALA A 1 84 ? -4.648 -4.746 -5.426 1 98.62 84 ALA A N 1
ATOM 599 C CA . ALA A 1 84 ? -4.355 -5.621 -4.293 1 98.62 84 ALA A CA 1
ATOM 600 C C . ALA A 1 84 ? -2.867 -5.949 -4.227 1 98.62 84 ALA A C 1
ATOM 602 O O . ALA A 1 84 ? -2.258 -5.891 -3.154 1 98.62 84 ALA A O 1
ATOM 603 N N . GLU A 1 85 ? -2.311 -6.281 -5.359 1 98.5 85 GLU A N 1
ATOM 604 C CA . GLU A 1 85 ? -0.905 -6.668 -5.418 1 98.5 85 GLU A CA 1
ATOM 605 C C . GLU A 1 85 ? 0.002 -5.527 -4.961 1 98.5 85 GLU A C 1
ATOM 607 O O . GLU A 1 85 ? 0.949 -5.75 -4.203 1 98.5 85 GLU A O 1
ATOM 612 N N . ARG A 1 86 ? -0.303 -4.32 -5.43 1 98.31 86 ARG A N 1
ATOM 613 C CA . ARG A 1 86 ? 0.545 -3.182 -5.094 1 98.31 86 ARG A CA 1
ATOM 614 C C . ARG A 1 86 ? 0.406 -2.814 -3.619 1 98.31 86 ARG A C 1
ATOM 616 O O . ARG A 1 86 ? 1.367 -2.363 -2.994 1 98.31 86 ARG A O 1
ATOM 623 N N . VAL A 1 87 ? -0.777 -2.984 -3.047 1 98.81 87 VAL A N 1
ATOM 624 C CA . VAL A 1 87 ? -0.936 -2.793 -1.609 1 98.81 87 VAL A CA 1
ATOM 625 C C . VAL A 1 87 ? -0.072 -3.801 -0.855 1 98.81 87 VAL A C 1
ATOM 627 O O . VAL A 1 87 ? 0.645 -3.438 0.08 1 98.81 87 VAL A O 1
ATOM 630 N N . ALA A 1 88 ? -0.104 -5.07 -1.228 1 98.88 88 ALA A N 1
ATOM 631 C CA . ALA A 1 88 ? 0.67 -6.117 -0.564 1 98.88 88 ALA A CA 1
ATOM 632 C C . ALA A 1 88 ? 2.168 -5.84 -0.666 1 98.88 88 ALA A C 1
ATOM 634 O O . ALA A 1 88 ? 2.883 -5.875 0.338 1 98.88 88 ALA A O 1
ATOM 635 N N . PHE A 1 89 ? 2.639 -5.535 -1.854 1 98.81 89 PHE A N 1
ATOM 636 C CA . PHE A 1 89 ? 4.059 -5.289 -2.062 1 98.81 89 PHE A CA 1
ATOM 637 C C . PHE A 1 89 ? 4.5 -4.02 -1.341 1 98.81 89 PHE A C 1
ATOM 639 O O . PHE A 1 89 ? 5.582 -3.977 -0.75 1 98.81 89 PHE A O 1
ATOM 646 N N . GLY A 1 90 ? 3.658 -2.924 -1.483 1 98.62 90 GLY A N 1
ATOM 647 C CA . GLY A 1 90 ? 3.994 -1.717 -0.744 1 98.62 90 GLY A CA 1
ATOM 648 C C . GLY A 1 90 ? 4.207 -1.964 0.737 1 98.62 90 GLY A C 1
ATOM 649 O O . GLY A 1 90 ? 5.191 -1.498 1.313 1 98.62 90 GLY A O 1
ATOM 650 N N . THR A 1 91 ? 3.277 -2.709 1.307 1 98.5 91 THR A N 1
ATOM 651 C CA . THR A 1 91 ? 3.369 -3.055 2.721 1 98.5 91 THR A CA 1
ATOM 652 C C . THR A 1 91 ? 4.621 -3.887 2.994 1 98.5 91 THR A C 1
ATOM 654 O O . THR A 1 91 ? 5.379 -3.59 3.918 1 98.5 91 THR A O 1
ATOM 657 N N . ALA A 1 92 ? 4.898 -4.871 2.227 1 98.5 92 ALA A N 1
ATOM 658 C CA . ALA A 1 92 ? 6.023 -5.781 2.434 1 98.5 92 ALA A CA 1
ATOM 659 C C . ALA A 1 92 ? 7.355 -5.047 2.311 1 98.5 92 ALA A C 1
ATOM 661 O O . ALA A 1 92 ? 8.203 -5.133 3.201 1 98.5 92 ALA A O 1
ATOM 662 N N . VAL A 1 93 ? 7.48 -4.312 1.231 1 98.25 93 VAL A N 1
ATOM 663 C CA . VAL A 1 93 ? 8.742 -3.637 0.926 1 98.25 93 VAL A CA 1
ATOM 664 C C . VAL A 1 93 ? 9.055 -2.615 2.018 1 98.25 93 VAL A C 1
ATOM 666 O O . VAL A 1 93 ? 10.18 -2.553 2.51 1 98.25 93 VAL A O 1
ATOM 669 N N . THR A 1 94 ? 8.062 -1.881 2.451 1 98.25 94 THR A N 1
ATOM 670 C CA . THR A 1 94 ? 8.297 -0.839 3.443 1 98.25 94 THR A CA 1
ATOM 671 C C . THR A 1 94 ? 8.367 -1.435 4.848 1 98.25 94 THR A C 1
ATOM 673 O O . THR A 1 94 ? 8.641 -0.723 5.816 1 98.25 94 THR A O 1
ATOM 676 N N . SER A 1 95 ? 8.133 -2.693 5.004 1 96.88 95 SER A N 1
ATOM 677 C CA . SER A 1 95 ? 8.352 -3.395 6.266 1 96.88 95 SER A CA 1
ATOM 678 C C . SER A 1 95 ? 9.719 -4.07 6.293 1 96.88 95 SER A C 1
ATOM 680 O O . SER A 1 95 ? 10.039 -4.793 7.238 1 96.88 95 SER A O 1
ATOM 682 N N . GLY A 1 96 ? 10.453 -3.912 5.207 1 96.06 96 GLY A N 1
ATOM 683 C CA . GLY A 1 96 ? 11.82 -4.41 5.176 1 96.06 96 GLY A CA 1
ATOM 684 C C . GLY A 1 96 ? 11.945 -5.773 4.523 1 96.06 96 GLY A C 1
ATOM 685 O O . GLY A 1 96 ? 13.008 -6.395 4.574 1 96.06 96 GLY A O 1
ATOM 686 N N . ILE A 1 97 ? 10.914 -6.285 3.957 1 97.31 97 ILE A N 1
ATOM 687 C CA . ILE A 1 97 ? 10.938 -7.582 3.289 1 97.31 97 ILE A CA 1
ATOM 688 C C . ILE A 1 97 ? 11.539 -7.43 1.894 1 97.31 97 ILE A C 1
ATOM 690 O O . ILE A 1 97 ? 11.172 -6.52 1.148 1 97.31 97 ILE A O 1
ATOM 694 N N . THR A 1 98 ? 12.43 -8.336 1.521 1 96.31 98 THR A N 1
ATOM 695 C CA . THR A 1 98 ? 13.117 -8.227 0.238 1 96.31 98 THR A CA 1
ATOM 696 C C . THR A 1 98 ? 13.078 -9.555 -0.511 1 96.31 98 THR A C 1
ATOM 698 O O . THR A 1 98 ? 13.57 -9.656 -1.637 1 96.31 98 THR A O 1
ATOM 701 N N . ALA A 1 99 ? 12.539 -10.578 0.111 1 97.31 99 ALA A N 1
ATOM 702 C CA . ALA A 1 99 ? 12.523 -11.906 -0.497 1 97.31 99 ALA A CA 1
ATOM 703 C C . ALA A 1 99 ? 11.086 -12.391 -0.714 1 97.31 99 ALA A C 1
ATOM 705 O O . ALA A 1 99 ? 10.312 -12.484 0.236 1 97.31 99 ALA A O 1
ATOM 706 N N . PHE A 1 100 ? 10.789 -12.688 -1.869 1 98.12 100 PHE A N 1
ATOM 707 C CA . PHE A 1 100 ? 9.453 -13.109 -2.273 1 98.12 100 PHE A CA 1
ATOM 708 C C . PHE A 1 100 ? 9.5 -14.445 -3.012 1 98.12 100 PHE A C 1
ATOM 710 O O . PHE A 1 100 ? 10.219 -14.578 -4.008 1 98.12 100 PHE A O 1
ATOM 717 N N . ARG A 1 101 ? 8.711 -15.398 -2.586 1 97.56 101 ARG A N 1
ATOM 718 C CA . ARG A 1 101 ? 8.797 -16.75 -3.139 1 97.56 101 ARG A CA 1
ATOM 719 C C . ARG A 1 101 ? 7.617 -17.047 -4.051 1 97.56 101 ARG A C 1
ATOM 721 O O . ARG A 1 101 ? 7.73 -17.844 -4.984 1 97.56 101 ARG A O 1
ATOM 728 N N . ALA A 1 102 ? 6.445 -16.438 -3.754 1 98.5 102 ALA A N 1
ATOM 729 C CA . ALA A 1 102 ? 5.242 -16.641 -4.559 1 98.5 102 ALA A CA 1
ATOM 730 C C . ALA A 1 102 ? 4.215 -15.547 -4.289 1 98.5 102 ALA A C 1
ATOM 732 O O . ALA A 1 102 ? 4.262 -14.883 -3.25 1 98.5 102 ALA A O 1
ATOM 733 N N . ILE A 1 103 ? 3.34 -15.359 -5.176 1 98.62 103 ILE A N 1
ATOM 734 C CA . ILE A 1 103 ? 2.232 -14.414 -5.07 1 98.62 103 ILE A CA 1
ATOM 735 C C . ILE A 1 103 ? 0.912 -15.133 -5.328 1 98.62 103 ILE A C 1
ATOM 737 O O . ILE A 1 103 ? 0.804 -15.93 -6.266 1 98.62 103 ILE A O 1
ATOM 741 N N . ALA A 1 104 ? -0.022 -14.93 -4.551 1 98.75 104 ALA A N 1
ATOM 742 C CA . ALA A 1 104 ? -1.38 -15.414 -4.789 1 98.75 104 ALA A CA 1
ATOM 743 C C . ALA A 1 104 ? -2.346 -14.25 -5 1 98.75 104 ALA A C 1
ATOM 745 O O . ALA A 1 104 ? -2.266 -13.234 -4.309 1 98.75 104 ALA A O 1
ATOM 746 N N . VAL A 1 105 ? -3.219 -14.391 -5.914 1 98.69 105 VAL A N 1
ATOM 747 C CA . VAL A 1 105 ? -4.281 -13.43 -6.188 1 98.69 105 VAL A CA 1
ATOM 748 C C . VAL A 1 105 ? -5.629 -14.141 -6.238 1 98.69 105 VAL A C 1
ATOM 750 O O . VAL A 1 105 ? -5.742 -15.219 -6.824 1 98.69 105 VAL A O 1
ATOM 753 N N . ALA A 1 106 ? -6.609 -13.547 -5.641 1 98.44 106 ALA A N 1
ATOM 754 C CA . ALA A 1 106 ? -7.949 -14.125 -5.617 1 98.44 106 ALA A CA 1
ATOM 755 C C . ALA A 1 106 ? -9 -13.086 -6.02 1 98.44 106 ALA A C 1
ATOM 757 O O . ALA A 1 106 ? -8.922 -11.93 -5.609 1 98.44 106 ALA A O 1
ATOM 758 N N . THR A 1 107 ? -9.953 -13.477 -6.816 1 97.12 107 THR A N 1
ATOM 759 C CA . THR A 1 107 ? -11.055 -12.609 -7.238 1 97.12 107 THR A CA 1
ATOM 760 C C . THR A 1 107 ? -12.391 -13.328 -7.078 1 97.12 107 THR A C 1
ATOM 762 O O . THR A 1 107 ? -12.438 -14.516 -6.762 1 97.12 107 THR A O 1
ATOM 765 N N . ASP A 1 108 ? -13.453 -12.602 -7.293 1 95.19 108 ASP A N 1
ATOM 766 C CA . ASP A 1 108 ? -14.797 -13.148 -7.117 1 95.19 108 ASP A CA 1
ATOM 767 C C . ASP A 1 108 ? -15.367 -13.633 -8.445 1 95.19 108 ASP A C 1
ATOM 769 O O . ASP A 1 108 ? -16.578 -13.852 -8.562 1 95.19 108 ASP A O 1
ATOM 773 N N . ILE A 1 109 ? -14.516 -13.773 -9.398 1 92.5 109 ILE A N 1
ATOM 774 C CA . ILE A 1 109 ? -15.023 -14.172 -10.703 1 92.5 109 ILE A CA 1
ATOM 775 C C . ILE A 1 109 ? -14.422 -15.516 -11.102 1 92.5 109 ILE A C 1
ATOM 777 O O . ILE A 1 109 ? -13.531 -16.031 -10.422 1 92.5 109 ILE A O 1
ATOM 781 N N . SER A 1 110 ? -14.969 -16.125 -12.148 1 94.06 110 SER A N 1
ATOM 782 C CA . SER A 1 110 ? -14.438 -17.281 -12.859 1 94.06 110 SER A CA 1
ATOM 783 C C . SER A 1 110 ? -14.445 -17.062 -14.367 1 94.06 110 SER A C 1
ATOM 785 O O . SER A 1 110 ? -15.406 -16.531 -14.914 1 94.06 110 SER A O 1
ATOM 787 N N . PRO A 1 111 ? -13.406 -17.453 -15.086 1 93.31 111 PRO A N 1
ATOM 788 C CA . PRO A 1 111 ? -12.18 -18.094 -14.602 1 93.31 111 PRO A CA 1
ATOM 789 C C . PRO A 1 111 ? -11.273 -17.141 -13.828 1 93.31 111 PRO A C 1
ATOM 791 O O . PRO A 1 111 ? -11.594 -15.953 -13.695 1 93.31 111 PRO A O 1
ATOM 794 N N . PRO A 1 112 ? -10.133 -17.703 -13.297 1 94.75 112 PRO A N 1
ATOM 795 C CA . PRO A 1 112 ? -9.219 -16.828 -12.555 1 94.75 112 PRO A CA 1
ATOM 796 C C . PRO A 1 112 ? -8.734 -15.641 -13.383 1 94.75 112 PRO A C 1
ATOM 798 O O . PRO A 1 112 ? -8.562 -15.758 -14.602 1 94.75 112 PRO A O 1
ATOM 801 N N . ALA A 1 113 ? -8.516 -14.516 -12.711 1 92.81 113 ALA A N 1
ATOM 802 C CA . ALA A 1 113 ? -8.039 -13.297 -13.367 1 92.81 113 ALA A CA 1
ATOM 803 C C . ALA A 1 113 ? -6.566 -13.055 -13.07 1 92.81 113 ALA A C 1
ATOM 805 O O . ALA A 1 113 ? -6.098 -13.312 -11.961 1 92.81 113 ALA A O 1
ATOM 806 N N . SER A 1 114 ? -5.898 -12.5 -14.008 1 94.5 114 SER A N 1
ATOM 807 C CA . SER A 1 114 ? -4.477 -12.195 -13.859 1 94.5 114 SER A CA 1
ATOM 808 C C . SER A 1 114 ? -4.266 -10.773 -13.359 1 94.5 114 SER A C 1
ATOM 810 O O . SER A 1 114 ? -5.152 -9.922 -13.492 1 94.5 114 SER A O 1
ATOM 812 N N . PRO A 1 115 ? -3.102 -10.523 -12.719 1 95.94 115 PRO A N 1
ATOM 813 C CA . PRO A 1 115 ? -2.773 -9.133 -12.398 1 95.94 115 PRO A CA 1
ATOM 814 C C . PRO A 1 115 ? -2.814 -8.211 -13.617 1 95.94 115 PRO A C 1
ATOM 816 O O . PRO A 1 115 ? -2.527 -8.648 -14.734 1 95.94 115 PRO A O 1
ATOM 819 N N . CYS A 1 116 ? -3.186 -7.027 -13.398 1 93.69 116 CYS A N 1
ATOM 820 C CA . CYS A 1 116 ? -3.205 -6.07 -14.5 1 93.69 116 CYS A CA 1
ATOM 821 C C . CYS A 1 116 ? -1.79 -5.723 -14.945 1 93.69 116 CYS A C 1
ATOM 823 O O . CYS A 1 116 ? -0.819 -6.066 -14.273 1 93.69 116 CYS A O 1
ATOM 825 N N . GLY A 1 117 ? -1.654 -5.031 -16.031 1 93.19 117 GLY A N 1
ATOM 826 C CA . GLY A 1 117 ? -0.355 -4.672 -16.578 1 93.19 117 GLY A CA 1
ATOM 827 C C . GLY A 1 117 ? 0.51 -3.898 -15.594 1 93.19 117 GLY A C 1
ATOM 828 O O . GLY A 1 117 ? 1.701 -4.184 -15.453 1 93.19 117 GLY A O 1
ATOM 829 N N . MET A 1 118 ? -0.026 -2.891 -14.898 1 93.75 118 MET A N 1
ATOM 830 C CA . MET A 1 118 ? 0.723 -2.107 -13.922 1 93.75 118 MET A CA 1
ATOM 831 C C . MET A 1 118 ? 1.258 -2.998 -12.805 1 93.75 118 MET A C 1
ATOM 833 O O . MET A 1 118 ? 2.402 -2.846 -12.375 1 93.75 118 MET A O 1
ATOM 837 N N . CYS A 1 119 ? 0.415 -3.906 -12.359 1 96.5 119 CYS A N 1
ATOM 838 C CA . CYS A 1 119 ? 0.824 -4.801 -11.281 1 96.5 119 CYS A CA 1
ATOM 839 C C . CYS A 1 119 ? 1.935 -5.738 -11.742 1 96.5 119 CYS A C 1
ATOM 841 O O . CYS A 1 119 ? 2.867 -6.02 -10.984 1 96.5 119 CYS A O 1
ATOM 843 N N . ARG A 1 120 ? 1.785 -6.277 -12.969 1 96.44 120 ARG A N 1
ATOM 844 C CA . ARG A 1 120 ? 2.848 -7.133 -13.492 1 96.44 120 ARG A CA 1
ATOM 845 C C . ARG A 1 120 ? 4.184 -6.395 -13.508 1 96.44 120 ARG A C 1
ATOM 847 O O . ARG A 1 120 ? 5.211 -6.945 -13.117 1 96.44 120 ARG A O 1
ATOM 854 N N . GLN A 1 121 ? 4.137 -5.199 -13.984 1 94.75 121 GLN A N 1
ATOM 855 C CA . GLN A 1 121 ? 5.34 -4.375 -14 1 94.75 121 GLN A CA 1
ATOM 856 C C . GLN A 1 121 ? 5.844 -4.113 -12.578 1 94.75 121 GLN A C 1
ATOM 858 O O . GLN A 1 121 ? 7.051 -4.137 -12.336 1 94.75 121 GLN A O 1
ATOM 863 N N . PHE A 1 122 ? 4.977 -3.791 -11.688 1 97.56 122 PHE A N 1
ATOM 864 C CA . PHE A 1 122 ? 5.344 -3.539 -10.297 1 97.56 122 PHE A CA 1
ATOM 865 C C . PHE A 1 122 ? 6.02 -4.758 -9.68 1 97.56 122 PHE A C 1
ATOM 867 O O . PHE A 1 122 ? 7.062 -4.637 -9.031 1 97.56 122 PHE A O 1
ATOM 874 N N . ILE A 1 123 ? 5.414 -5.906 -9.883 1 97.75 123 ILE A N 1
ATOM 875 C CA . ILE A 1 123 ? 5.934 -7.164 -9.359 1 97.75 123 ILE A CA 1
ATOM 876 C C . ILE A 1 123 ? 7.332 -7.422 -9.914 1 97.75 123 ILE A C 1
ATOM 878 O O . ILE A 1 123 ? 8.227 -7.852 -9.18 1 97.75 123 ILE A O 1
ATOM 882 N N . ARG A 1 124 ? 7.52 -7.125 -11.141 1 96 124 ARG A N 1
ATOM 883 C CA . ARG A 1 124 ? 8.789 -7.371 -11.82 1 96 124 ARG A CA 1
ATOM 884 C C . ARG A 1 124 ? 9.93 -6.625 -11.141 1 96 124 ARG A C 1
ATOM 886 O O . ARG A 1 124 ? 11.086 -7.047 -11.211 1 96 124 ARG A O 1
ATOM 893 N N . GLU A 1 125 ? 9.672 -5.539 -10.547 1 96.94 125 GLU A N 1
ATOM 894 C CA . GLU A 1 125 ? 10.672 -4.738 -9.852 1 96.94 125 GLU A CA 1
ATOM 895 C C . GLU A 1 125 ? 11.305 -5.523 -8.711 1 96.94 125 GLU A C 1
ATOM 897 O O . GLU A 1 125 ? 12.484 -5.332 -8.398 1 96.94 125 GLU A O 1
ATOM 902 N N . PHE A 1 126 ? 10.586 -6.488 -8.102 1 97.56 126 PHE A N 1
ATOM 903 C CA . PHE A 1 126 ? 11.016 -7.066 -6.836 1 97.56 126 PHE A CA 1
ATOM 904 C C . PHE A 1 126 ? 11.203 -8.57 -6.965 1 97.56 126 PHE A C 1
ATOM 906 O O . PHE A 1 126 ? 11.797 -9.203 -6.09 1 97.56 126 PHE A O 1
ATOM 913 N N . CYS A 1 127 ? 10.688 -9.117 -8.07 1 97.5 127 CYS A N 1
ATOM 914 C CA . CYS A 1 127 ? 10.664 -10.57 -8.211 1 97.5 127 CYS A CA 1
ATOM 915 C C . CYS A 1 127 ? 11.383 -11.008 -9.484 1 97.5 127 CYS A C 1
ATOM 917 O O . CYS A 1 127 ? 11.438 -10.25 -10.461 1 97.5 127 CYS A O 1
ATOM 919 N N . SER A 1 128 ? 11.898 -12.195 -9.484 1 96.56 128 SER A N 1
ATOM 920 C CA . SER A 1 128 ? 12.461 -12.781 -10.695 1 96.56 128 SER A CA 1
ATOM 921 C C . SER A 1 128 ? 11.359 -13.203 -11.664 1 96.56 128 SER A C 1
ATOM 923 O O . SER A 1 128 ? 10.203 -13.359 -11.273 1 96.56 128 SER A O 1
ATOM 925 N N . LEU A 1 129 ? 11.734 -13.391 -12.828 1 95.88 129 LEU A N 1
ATOM 926 C CA . LEU A 1 129 ? 10.805 -13.789 -13.883 1 95.88 129 LEU A CA 1
ATOM 927 C C . LEU A 1 129 ? 10.227 -15.172 -13.609 1 95.88 129 LEU A C 1
ATOM 929 O O . LEU A 1 129 ? 9.18 -15.523 -14.148 1 95.88 129 LEU A O 1
ATOM 933 N N . GLN A 1 130 ? 10.844 -15.945 -12.781 1 96.19 130 GLN A N 1
ATOM 934 C CA . GLN A 1 130 ? 10.406 -17.312 -12.492 1 96.19 130 GLN A CA 1
ATOM 935 C C . GLN A 1 130 ? 9.438 -17.344 -11.32 1 96.19 130 GLN A C 1
ATOM 937 O O . GLN A 1 130 ? 8.867 -18.391 -11.008 1 96.19 130 GLN A O 1
ATOM 942 N N . THR A 1 131 ? 9.25 -16.219 -10.672 1 96.94 131 THR A N 1
ATOM 943 C CA . THR A 1 131 ? 8.344 -16.172 -9.531 1 96.94 131 THR A CA 1
ATOM 944 C C . THR A 1 131 ? 6.941 -16.625 -9.938 1 96.94 131 THR A C 1
ATOM 946 O O . THR A 1 131 ? 6.379 -16.109 -10.906 1 96.94 131 THR A O 1
ATOM 949 N N . PRO A 1 132 ? 6.418 -17.609 -9.219 1 97.62 132 PRO A N 1
ATOM 950 C CA . PRO A 1 132 ? 5.066 -18.062 -9.562 1 97.62 132 PRO A CA 1
ATOM 951 C C . PRO A 1 132 ? 3.979 -17.125 -9.047 1 97.62 132 PRO A C 1
ATOM 953 O O . PRO A 1 132 ? 4.074 -16.625 -7.926 1 97.62 132 PRO A O 1
ATOM 956 N N . VAL A 1 133 ? 3.012 -16.922 -9.836 1 98.06 133 VAL A N 1
ATOM 957 C CA . VAL A 1 133 ? 1.77 -16.234 -9.508 1 98.06 133 VAL A CA 1
ATOM 958 C C . VAL A 1 133 ? 0.602 -17.219 -9.57 1 98.06 133 VAL A C 1
ATOM 960 O O . VAL A 1 133 ? 0.327 -17.797 -10.617 1 98.06 133 VAL A O 1
ATOM 963 N N . ILE A 1 134 ? -0.001 -17.438 -8.477 1 98.12 134 ILE A N 1
ATOM 964 C CA . ILE A 1 134 ? -1.147 -18.328 -8.359 1 98.12 134 ILE A CA 1
ATOM 965 C C . ILE A 1 134 ? -2.439 -17.516 -8.344 1 98.12 134 ILE A C 1
ATOM 967 O O . ILE A 1 134 ? -2.65 -16.703 -7.445 1 98.12 134 ILE A O 1
ATOM 971 N N . MET A 1 135 ? -3.314 -17.719 -9.273 1 98.06 135 MET A N 1
ATOM 972 C CA . MET A 1 135 ? -4.551 -16.953 -9.414 1 98.06 135 MET A CA 1
ATOM 973 C C . MET A 1 135 ? -5.766 -17.828 -9.109 1 98.06 135 MET A C 1
ATOM 975 O O . MET A 1 135 ? -6.016 -18.812 -9.797 1 98.06 135 MET A O 1
ATOM 979 N N . PHE A 1 136 ? -6.477 -17.406 -8.117 1 97.94 136 PHE A N 1
ATOM 980 C CA . PHE A 1 136 ? -7.645 -18.172 -7.684 1 97.94 136 PHE A CA 1
ATOM 981 C C . PHE A 1 136 ? -8.93 -17.469 -8.125 1 97.94 136 PHE A C 1
ATOM 983 O O . PHE A 1 136 ? -9.023 -16.25 -8.086 1 97.94 136 PHE A O 1
ATOM 990 N N . ASP A 1 137 ? -9.945 -18.281 -8.469 1 96.69 137 ASP A N 1
ATOM 991 C CA . ASP A 1 137 ? -11.266 -17.7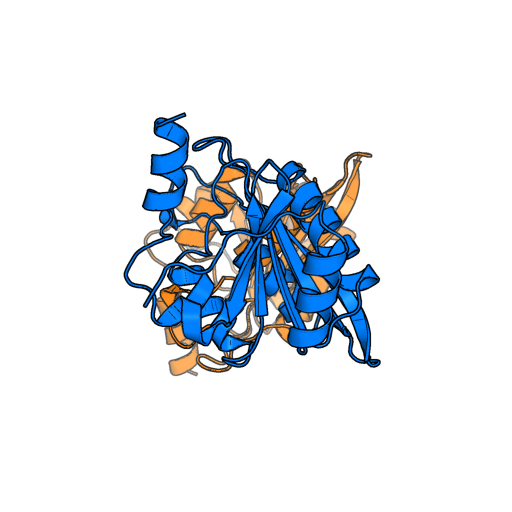34 -8.766 1 96.69 137 ASP A CA 1
ATOM 992 C C . ASP A 1 137 ? -12.25 -18 -7.633 1 96.69 137 ASP A C 1
ATOM 994 O O . ASP A 1 137 ? -11.844 -18.391 -6.539 1 96.69 137 ASP A O 1
ATOM 998 N N . LYS A 1 138 ? -13.5 -17.656 -7.797 1 94.81 138 LYS A N 1
ATOM 999 C CA . LYS A 1 138 ? -14.516 -17.734 -6.754 1 94.81 138 LYS A CA 1
ATOM 1000 C C . LYS A 1 138 ? -14.781 -19.188 -6.348 1 94.81 138 LYS A C 1
ATOM 1002 O O . LYS A 1 138 ? -15.305 -19.453 -5.262 1 94.81 138 LYS A O 1
ATOM 1007 N N . ASN A 1 139 ? -14.391 -20.172 -7.188 1 94 139 ASN A N 1
ATOM 1008 C CA . ASN A 1 139 ? -14.633 -21.594 -6.922 1 94 139 ASN A CA 1
ATOM 1009 C C . ASN A 1 139 ? -13.391 -22.281 -6.375 1 94 139 ASN A C 1
ATOM 1011 O O . ASN A 1 139 ? -13.352 -23.516 -6.273 1 94 139 ASN A O 1
ATOM 1015 N N . SER A 1 140 ? -12.367 -21.531 -6.207 1 91.75 140 SER A N 1
ATOM 1016 C CA . SER A 1 140 ? -11.07 -22 -5.73 1 91.75 140 SER A CA 1
ATOM 1017 C C . SER A 1 140 ? -10.328 -22.766 -6.816 1 91.75 140 SER A C 1
ATOM 1019 O O . SER A 1 140 ? -9.336 -23.438 -6.535 1 91.75 140 SER A O 1
ATOM 1021 N N . ASP A 1 141 ? -10.891 -22.734 -7.953 1 96.75 141 ASP A N 1
ATOM 1022 C CA . ASP A 1 141 ? -10.055 -23.125 -9.086 1 96.75 141 ASP A CA 1
ATOM 1023 C C . ASP A 1 141 ? -8.906 -22.141 -9.289 1 96.75 141 ASP A C 1
ATOM 1025 O O . ASP A 1 141 ? -8.992 -20.984 -8.852 1 96.75 141 ASP A O 1
ATOM 1029 N N . TYR A 1 142 ? -7.816 -22.688 -9.891 1 97.38 142 TYR A N 1
ATOM 1030 C CA . TYR A 1 142 ? -6.668 -21.797 -9.953 1 97.38 142 TYR A CA 1
ATOM 1031 C C . TYR A 1 142 ? -5.867 -22.031 -11.234 1 97.38 142 TYR A C 1
ATOM 1033 O O . TYR A 1 142 ? -5.984 -23.078 -11.859 1 97.38 142 TYR A O 1
ATOM 1041 N N . VAL A 1 143 ? -5.203 -21 -11.648 1 96.75 143 VAL A N 1
ATOM 1042 C CA . VAL A 1 143 ? -4.199 -21 -12.711 1 96.75 143 VAL A CA 1
ATOM 1043 C C . VAL A 1 143 ? -2.859 -20.531 -12.156 1 96.75 143 VAL A C 1
ATOM 1045 O O . VAL A 1 143 ? -2.809 -19.625 -11.328 1 96.75 143 VAL A O 1
ATOM 1048 N N . VAL A 1 144 ? -1.784 -21.203 -12.555 1 96.81 144 VAL A N 1
ATOM 1049 C CA . VAL A 1 144 ? -0.443 -20.781 -12.164 1 96.81 144 VAL A CA 1
ATOM 1050 C C . VAL A 1 144 ? 0.343 -20.328 -13.391 1 96.81 144 VAL A C 1
ATOM 1052 O O . VAL A 1 144 ? 0.357 -21.016 -14.414 1 96.81 144 VAL A O 1
ATOM 1055 N N . MET A 1 145 ? 0.938 -19.203 -13.289 1 95.88 145 MET A N 1
ATOM 1056 C CA . MET A 1 145 ? 1.869 -18.703 -14.297 1 95.88 145 MET A CA 1
ATOM 1057 C C . MET A 1 145 ? 3.072 -18.031 -13.641 1 95.88 145 MET A C 1
ATOM 1059 O O . MET A 1 145 ? 2.971 -17.516 -12.523 1 95.88 145 MET A O 1
ATOM 1063 N N . THR A 1 146 ? 4.199 -18.125 -14.281 1 95.44 146 THR A N 1
ATOM 1064 C CA . THR A 1 146 ? 5.328 -17.312 -13.844 1 95.44 146 THR A CA 1
ATOM 1065 C C . THR A 1 146 ? 5.152 -15.859 -14.273 1 95.44 146 THR A C 1
ATOM 1067 O O . THR A 1 146 ? 4.348 -15.562 -15.156 1 95.44 146 THR A O 1
ATOM 1070 N N . LEU A 1 147 ? 5.891 -15.039 -13.648 1 95.69 147 LEU A N 1
ATOM 1071 C CA . LEU A 1 147 ? 5.867 -13.641 -14.062 1 95.69 147 LEU A CA 1
ATOM 1072 C C . LEU A 1 147 ? 6.25 -13.5 -15.531 1 95.69 147 LEU A C 1
ATOM 1074 O O . LEU A 1 147 ? 5.676 -12.68 -16.25 1 95.69 147 LEU A O 1
ATOM 1078 N N . GLU A 1 148 ? 7.168 -14.281 -15.992 1 94.44 148 GLU A N 1
ATOM 1079 C CA . GLU A 1 148 ? 7.598 -14.266 -17.391 1 94.44 148 GLU A CA 1
ATOM 1080 C C . GLU A 1 148 ? 6.438 -14.586 -18.328 1 94.44 148 GLU A C 1
ATOM 1082 O O . GLU A 1 148 ? 6.234 -13.883 -19.312 1 94.44 148 GLU A O 1
ATOM 1087 N N . GLN A 1 149 ? 5.723 -15.594 -18.016 1 93.75 149 GLN A N 1
ATOM 1088 C CA . GLN A 1 149 ? 4.574 -15.992 -18.812 1 93.75 149 GLN A CA 1
ATOM 1089 C C . GLN A 1 149 ? 3.51 -14.898 -18.844 1 93.75 149 GLN A C 1
ATOM 1091 O O . GLN A 1 149 ? 2.889 -14.648 -19.875 1 93.75 149 GLN A O 1
ATOM 1096 N N . LEU A 1 150 ? 3.35 -14.234 -17.734 1 93.56 150 LEU A N 1
ATOM 1097 C CA . LEU A 1 150 ? 2.348 -13.188 -17.609 1 93.56 150 LEU A CA 1
ATOM 1098 C C . LEU A 1 150 ? 2.736 -11.969 -18.438 1 93.56 150 LEU A C 1
ATOM 1100 O O . LEU A 1 150 ? 1.873 -11.312 -19.031 1 93.56 150 LEU A O 1
ATOM 1104 N N . GLN A 1 151 ? 3.936 -11.547 -18.391 1 88.31 151 GLN A N 1
ATOM 1105 C CA . GLN A 1 151 ? 4.406 -10.383 -19.141 1 88.31 151 GLN A CA 1
ATOM 1106 C C . GLN A 1 151 ? 4.238 -10.578 -20.641 1 88.31 151 GLN A C 1
ATOM 1108 O O . GLN A 1 151 ? 4.078 -9.609 -21.391 1 88.31 151 GLN A O 1
ATOM 1113 N N . GLY A 1 152 ? 4.285 -11.828 -21.094 1 80.56 152 GLY A N 1
ATOM 1114 C CA . GLY A 1 152 ? 4.141 -12.117 -22.5 1 80.56 152 GLY A CA 1
ATOM 1115 C C . GLY A 1 152 ? 2.693 -12.117 -22.969 1 80.56 152 GLY A C 1
ATOM 1116 O O . GLY A 1 152 ? 2.42 -12.211 -24.172 1 80.56 152 GLY A O 1
ATOM 1117 N N . MET A 1 153 ? 1.832 -12.109 -22 1 74.06 153 MET A N 1
ATOM 1118 C CA . MET A 1 153 ? 0.413 -12.18 -22.344 1 74.06 153 MET A CA 1
ATOM 1119 C C . MET A 1 153 ? -0.117 -10.812 -22.75 1 74.06 153 MET A C 1
ATOM 1121 O O . MET A 1 153 ? 0.218 -9.797 -22.141 1 74.06 153 MET A O 1
ATOM 1125 N N . PRO A 1 154 ? -0.48 -10.68 -24.031 1 60.69 154 PRO A N 1
ATOM 1126 C CA . PRO A 1 154 ? -1.075 -9.406 -24.422 1 60.69 154 PRO A CA 1
ATOM 1127 C C . PRO A 1 154 ? -2.158 -8.93 -23.469 1 60.69 154 PRO A C 1
ATOM 1129 O O . PRO A 1 154 ? -2.814 -9.75 -22.812 1 60.69 154 PRO A O 1
ATOM 1132 N N . GLY A 1 155 ? -2.525 -7.633 -23.312 1 53.88 155 GLY A N 1
ATOM 1133 C CA . GLY A 1 155 ? -3.418 -6.719 -22.625 1 53.88 155 GLY A CA 1
ATOM 1134 C C . GLY A 1 155 ? -4.402 -7.426 -21.703 1 53.88 155 GLY A C 1
ATOM 1135 O O . GLY A 1 155 ? -5.398 -6.836 -21.281 1 53.88 155 GLY A O 1
ATOM 1136 N N . LYS A 1 156 ? -4.426 -8.742 -21.594 1 47.66 156 LYS A N 1
ATOM 1137 C CA . LYS A 1 156 ? -5.477 -9.469 -20.891 1 47.66 156 LYS A CA 1
ATOM 1138 C C . LYS A 1 156 ? -5.242 -9.453 -19.391 1 47.66 156 LYS A C 1
ATOM 1140 O O . LYS A 1 156 ? -4.141 -9.75 -18.922 1 47.66 156 LYS A O 1
ATOM 1145 N N . GLY A 1 157 ? -5.93 -8.352 -18.688 1 52.88 157 GLY A N 1
ATOM 1146 C CA . GLY A 1 157 ? -5.949 -8.281 -17.234 1 52.88 157 GLY A CA 1
ATOM 1147 C C . GLY A 1 157 ? -6.051 -6.863 -16.719 1 52.88 157 GLY A C 1
ATOM 1148 O O . GLY A 1 157 ? -5.812 -6.617 -15.531 1 52.88 157 GLY A O 1
ATOM 1149 N N . GLY A 1 158 ? -6.105 -6.098 -17.656 1 52.12 158 GLY A N 1
ATOM 1150 C CA . GLY A 1 158 ? -6.281 -4.719 -17.219 1 52.12 158 GLY A CA 1
ATOM 1151 C C . GLY A 1 158 ? -7.543 -4.508 -16.406 1 52.12 158 GLY A C 1
ATOM 1152 O O . GLY A 1 158 ? -8.383 -5.406 -16.297 1 52.12 158 GLY A O 1
ATOM 1153 N N . TRP A 1 159 ? -7.414 -3.422 -15.664 1 53.09 159 TRP A N 1
ATOM 1154 C CA . TRP A 1 159 ? -8.555 -3.035 -14.844 1 53.09 159 TRP A CA 1
ATOM 1155 C C . TRP A 1 159 ? -9.859 -3.213 -15.609 1 53.09 159 TRP A C 1
ATOM 1157 O O . TRP A 1 159 ? -10.836 -3.748 -15.078 1 53.09 159 TRP A O 1
ATOM 1167 N N . ASN A 1 160 ? -9.781 -2.846 -16.828 1 51.16 160 ASN A N 1
ATOM 1168 C CA . ASN A 1 160 ? -10.977 -2.912 -17.672 1 51.16 160 ASN A CA 1
ATOM 1169 C C . ASN A 1 160 ? -11.43 -4.355 -17.891 1 51.16 160 ASN A C 1
ATOM 1171 O O . ASN A 1 160 ? -12.633 -4.637 -17.906 1 51.16 160 ASN A O 1
ATOM 1175 N N . ASP A 1 161 ? -10.516 -5.109 -18.109 1 53.41 161 ASP A N 1
ATOM 1176 C CA . ASP A 1 161 ? -10.875 -6.508 -18.312 1 53.41 161 ASP A CA 1
ATOM 1177 C C . ASP A 1 161 ? -11.438 -7.121 -17.031 1 53.41 161 ASP A C 1
ATOM 1179 O O . ASP A 1 161 ? -12.383 -7.918 -17.078 1 53.41 161 ASP A O 1
ATOM 1183 N N . ARG A 1 162 ? -10.938 -6.73 -15.969 1 57.41 162 ARG A N 1
ATOM 1184 C CA . ARG A 1 162 ? -11.391 -7.207 -14.664 1 57.41 162 ARG A CA 1
ATOM 1185 C C . ARG A 1 162 ? -12.805 -6.715 -14.367 1 57.41 162 ARG A C 1
ATOM 1187 O O . ARG A 1 162 ? -13.648 -7.473 -13.883 1 57.41 162 ARG A O 1
ATOM 1194 N N . VAL A 1 163 ? -13.062 -5.406 -14.664 1 54.69 163 VAL A N 1
ATOM 1195 C CA . VAL A 1 163 ? -14.367 -4.812 -14.398 1 54.69 163 VAL A CA 1
ATOM 1196 C C . VAL A 1 163 ? -15.383 -5.324 -15.414 1 54.69 163 VAL A C 1
ATOM 1198 O O . VAL A 1 163 ? -16.562 -5.52 -15.086 1 54.69 163 VAL A O 1
ATOM 1201 N N . ALA A 1 164 ? -14.984 -5.375 -16.672 1 49 164 ALA A N 1
ATOM 1202 C CA . ALA A 1 164 ? -15.891 -5.844 -17.719 1 49 164 ALA A CA 1
ATOM 1203 C C . ALA A 1 164 ? -16.422 -7.242 -17.406 1 49 164 ALA A C 1
ATOM 1205 O O . ALA A 1 164 ? -17.531 -7.594 -17.781 1 49 164 ALA A O 1
ATOM 1206 N N . ALA A 1 165 ? -15.609 -7.98 -16.766 1 46.94 165 ALA A N 1
ATOM 1207 C CA . ALA A 1 165 ? -16.094 -9.312 -16.406 1 46.94 165 ALA A CA 1
ATOM 1208 C C . ALA A 1 165 ? -17.203 -9.227 -15.359 1 46.94 165 ALA A C 1
ATOM 1210 O O . ALA A 1 165 ? -18.094 -10.078 -15.328 1 46.94 165 ALA A O 1
ATOM 1211 N N . VAL A 1 166 ? -17.25 -8.148 -14.477 1 48.47 166 VAL A N 1
ATOM 1212 C CA . VAL A 1 166 ? -18.297 -7.996 -13.469 1 48.47 166 VAL A CA 1
ATOM 1213 C C . VAL A 1 166 ? -19.594 -7.539 -14.133 1 48.47 166 VAL A C 1
ATOM 1215 O O . VAL A 1 166 ? -20.688 -7.84 -13.648 1 48.47 166 VAL A O 1
ATOM 1218 N N . SER A 1 167 ? -19.406 -6.602 -15.086 1 40.44 167 SER A N 1
ATOM 1219 C CA . SER A 1 167 ? -20.625 -6.137 -15.742 1 40.44 167 SER A CA 1
ATOM 1220 C C . SER A 1 167 ? -21.328 -7.273 -16.469 1 40.44 167 SER A C 1
ATOM 1222 O O . SER A 1 167 ? -22.453 -7.113 -16.938 1 40.44 167 SER A O 1
ATOM 1224 N N . GLN A 1 168 ? -20.625 -8.195 -16.719 1 34.34 168 GLN A N 1
ATOM 1225 C CA . GLN A 1 168 ? -21.266 -9.289 -17.438 1 34.34 168 GLN A CA 1
ATOM 1226 C C . GLN A 1 168 ? -21.844 -10.32 -16.469 1 34.34 168 GLN A C 1
ATOM 1228 O O . GLN A 1 168 ? -22.516 -11.266 -16.906 1 34.34 168 GLN A O 1
ATOM 1233 N N . VAL A 1 169 ? -21.656 -10.102 -15.242 1 35.06 169 VAL A N 1
ATOM 1234 C CA . VAL A 1 169 ? -22.312 -11.031 -14.336 1 35.06 169 VAL A CA 1
ATOM 1235 C C . VAL A 1 169 ? -23.5 -10.344 -13.672 1 35.06 169 VAL A C 1
ATOM 1237 O O . VAL A 1 169 ? -23.391 -9.203 -13.219 1 35.06 169 VAL A O 1
ATOM 1240 N N . MET B 1 1 ? -3.135 33.438 -1.908 1 43.19 1 MET B N 1
ATOM 1241 C CA . MET B 1 1 ? -3.088 33.031 -0.507 1 43.19 1 MET B CA 1
ATOM 1242 C C . MET B 1 1 ? -1.65 32.781 -0.059 1 43.19 1 MET B C 1
ATOM 1244 O O . MET B 1 1 ? -0.831 32.281 -0.834 1 43.19 1 MET B O 1
ATOM 1248 N N . SER B 1 2 ? -1.208 33.5 0.896 1 53.78 2 SER B N 1
ATOM 1249 C CA . SER B 1 2 ? 0.157 33.469 1.408 1 53.78 2 SER B CA 1
ATOM 1250 C C . SER B 1 2 ? 0.587 32.031 1.708 1 53.78 2 SER B C 1
ATOM 1252 O O . SER B 1 2 ? -0.248 31.172 2.02 1 53.78 2 SER B O 1
ATOM 1254 N N . SER B 1 3 ? 1.714 31.625 1.279 1 68.06 3 SER B N 1
ATOM 1255 C CA . SER B 1 3 ? 2.303 30.312 1.576 1 68.06 3 SER B CA 1
ATOM 1256 C C . SER B 1 3 ? 2.234 30 3.068 1 68.06 3 SER B C 1
ATOM 1258 O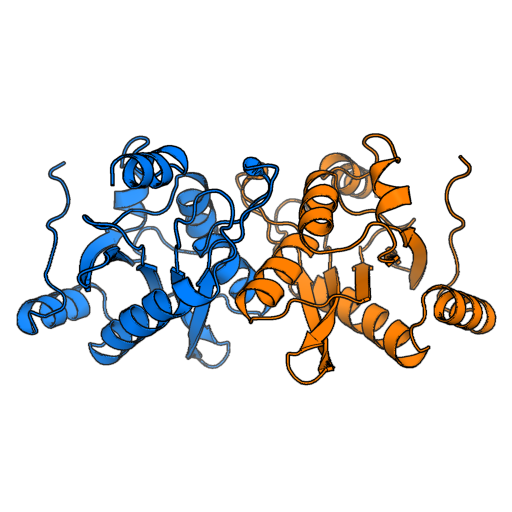 O . SER B 1 3 ? 2.432 30.891 3.902 1 68.06 3 SER B O 1
ATOM 1260 N N . PRO B 1 4 ? 1.677 28.969 3.414 1 77.62 4 PRO B N 1
ATOM 1261 C CA . PRO B 1 4 ? 1.615 28.656 4.844 1 77.62 4 PRO B CA 1
ATOM 1262 C C . PRO B 1 4 ? 2.957 28.844 5.547 1 77.62 4 PRO B C 1
ATOM 1264 O O . PRO B 1 4 ? 4.012 28.625 4.941 1 77.62 4 PRO B O 1
ATOM 1267 N N . PRO B 1 5 ? 2.99 29.422 6.699 1 88.12 5 PRO B N 1
ATOM 1268 C CA . PRO B 1 5 ? 4.25 29.625 7.418 1 88.12 5 PRO B CA 1
ATOM 1269 C C . PRO B 1 5 ? 4.977 28.328 7.73 1 88.12 5 PRO B C 1
ATOM 1271 O O . PRO B 1 5 ? 4.336 27.312 8.039 1 88.12 5 PRO B O 1
ATOM 1274 N N . ILE B 1 6 ? 6.234 28.312 7.574 1 93.38 6 ILE B N 1
ATOM 1275 C CA . ILE B 1 6 ? 7.09 27.219 8.016 1 93.38 6 ILE B CA 1
ATOM 1276 C C . ILE B 1 6 ? 7.383 27.375 9.508 1 93.38 6 ILE B C 1
ATOM 1278 O O . ILE B 1 6 ? 7.852 28.422 9.953 1 93.38 6 ILE B O 1
ATOM 1282 N N . ARG B 1 7 ? 7.121 26.406 10.273 1 95.31 7 ARG B N 1
ATOM 1283 C CA . ARG B 1 7 ? 7.293 26.422 11.727 1 95.31 7 ARG B CA 1
ATOM 1284 C C . ARG B 1 7 ? 8.453 25.531 12.148 1 95.31 7 ARG B C 1
ATOM 1286 O O . ARG B 1 7 ? 8.773 24.562 11.461 1 95.31 7 ARG B O 1
ATOM 1293 N N . SER B 1 8 ? 9.016 25.859 13.242 1 92.5 8 SER B N 1
ATOM 1294 C CA . SER B 1 8 ? 10.133 25.094 13.758 1 92.5 8 SER B CA 1
ATOM 1295 C C . SER B 1 8 ? 9.656 23.969 14.672 1 92.5 8 SER B C 1
ATOM 1297 O O . SER B 1 8 ? 8.906 24.203 15.617 1 92.5 8 SER B O 1
ATOM 1299 N N . GLY B 1 9 ? 10.109 22.719 14.469 1 88.5 9 GLY B N 1
ATOM 1300 C CA . GLY B 1 9 ? 9.797 21.594 15.336 1 88.5 9 GLY B CA 1
ATOM 1301 C C . GLY B 1 9 ? 10.453 21.688 16.703 1 88.5 9 GLY B C 1
ATOM 1302 O O . GLY B 1 9 ? 10.078 20.969 17.625 1 88.5 9 GLY B O 1
ATOM 1303 N N . ALA B 1 10 ? 11.383 22.594 16.844 1 88.38 10 ALA B N 1
ATOM 1304 C CA . ALA B 1 10 ? 12.125 22.766 18.094 1 88.38 10 ALA B CA 1
ATOM 1305 C C . ALA B 1 10 ? 11.438 23.781 19 1 88.38 10 ALA B C 1
ATOM 1307 O O . ALA B 1 10 ? 11.805 23.922 20.172 1 88.38 10 ALA B O 1
ATOM 1308 N N . ASP B 1 11 ? 10.523 24.531 18.453 1 92.19 11 ASP B N 1
ATOM 1309 C CA . ASP B 1 11 ? 9.797 25.547 19.219 1 92.19 11 ASP B CA 1
ATOM 1310 C C . ASP B 1 11 ? 8.586 24.953 19.922 1 92.19 11 ASP B C 1
ATOM 1312 O O . ASP B 1 11 ? 7.531 24.766 19.312 1 92.19 11 ASP B O 1
ATOM 1316 N N . ALA B 1 12 ? 8.688 24.719 21.203 1 92.81 12 ALA B N 1
ATOM 1317 C CA . ALA B 1 12 ? 7.66 24.031 21.984 1 92.81 12 ALA B CA 1
ATOM 1318 C C . ALA B 1 12 ? 6.348 24.812 21.969 1 92.81 12 ALA B C 1
ATOM 1320 O O . ALA B 1 12 ? 5.266 24.219 21.953 1 92.81 12 ALA B O 1
ATOM 1321 N N . ALA B 1 13 ? 6.488 26.062 22.047 1 93.69 13 ALA B N 1
ATOM 1322 C CA . ALA B 1 13 ? 5.285 26.891 22.047 1 93.69 13 ALA B CA 1
ATOM 1323 C C . ALA B 1 13 ? 4.539 26.781 20.719 1 93.69 13 ALA B C 1
ATOM 1325 O O . ALA B 1 13 ? 3.309 26.734 20.688 1 93.69 13 ALA B O 1
ATOM 1326 N N . GLN B 1 14 ? 5.27 26.766 19.656 1 92.69 14 GLN B N 1
ATOM 1327 C CA . GLN B 1 14 ? 4.668 26.625 18.344 1 92.69 14 GLN B CA 1
ATOM 1328 C C . GLN B 1 14 ? 4.016 25.25 18.172 1 92.69 14 GLN B C 1
ATOM 1330 O O . GLN B 1 14 ? 2.914 25.141 17.641 1 92.69 14 GLN B O 1
ATOM 1335 N N . THR B 1 15 ? 4.688 24.266 18.625 1 94.38 15 THR B N 1
ATOM 1336 C CA . THR B 1 15 ? 4.148 22.906 18.547 1 94.38 15 THR B CA 1
ATOM 1337 C C . THR B 1 15 ? 2.871 22.781 19.359 1 94.38 15 THR B C 1
ATOM 1339 O O . THR B 1 15 ? 1.894 22.188 18.922 1 94.38 15 THR B O 1
ATOM 1342 N N . ALA B 1 16 ? 2.916 23.375 20.547 1 95.12 16 ALA B N 1
ATOM 1343 C CA . ALA B 1 16 ? 1.735 23.344 21.406 1 95.12 16 ALA B CA 1
ATOM 1344 C C . ALA B 1 16 ? 0.546 24.031 20.734 1 95.12 16 ALA B C 1
ATOM 1346 O O . ALA B 1 16 ? -0.582 23.531 20.812 1 95.12 16 ALA B O 1
ATOM 1347 N N . SER B 1 17 ? 0.808 25.188 20.188 1 94.38 17 SER B N 1
ATOM 1348 C CA . SER B 1 17 ? -0.242 25.906 19.484 1 94.38 17 SER B CA 1
ATOM 1349 C C . SER B 1 17 ? -0.793 25.109 18.312 1 94.38 17 SER B C 1
ATOM 1351 O O . SER B 1 17 ? -2.006 25.062 18.094 1 94.38 17 SER B O 1
ATOM 1353 N N . THR B 1 18 ? 0.072 24.469 17.578 1 94.12 18 THR B N 1
ATOM 1354 C CA . THR B 1 18 ? -0.315 23.609 16.469 1 94.12 18 THR B CA 1
ATOM 1355 C C . THR B 1 18 ? -1.188 22.453 16.953 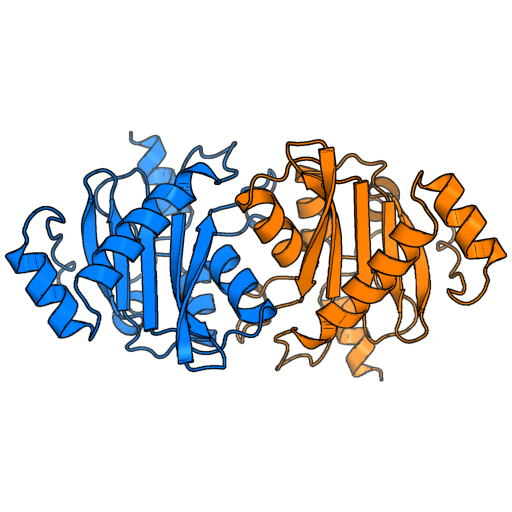1 94.12 18 THR B C 1
ATOM 1357 O O . THR B 1 18 ? -2.26 22.203 16.391 1 94.12 18 THR B O 1
ATOM 1360 N N . CYS B 1 19 ? -0.77 21.781 17.953 1 95.81 19 CYS B N 1
ATOM 1361 C CA . CYS B 1 19 ? -1.501 20.641 18.5 1 95.81 19 CYS B CA 1
ATOM 1362 C C . CYS B 1 19 ? -2.906 21.047 18.922 1 95.81 19 CYS B C 1
ATOM 1364 O O . CYS B 1 19 ? -3.871 20.328 18.672 1 95.81 19 CYS B O 1
ATOM 1366 N N . ALA B 1 20 ? -2.988 22.188 19.562 1 94.12 20 ALA B N 1
ATOM 1367 C CA . ALA B 1 20 ? -4.281 22.688 20.016 1 94.12 20 ALA B CA 1
ATOM 1368 C C . ALA B 1 20 ? -5.215 22.938 18.828 1 94.12 20 ALA B C 1
ATOM 1370 O O . ALA B 1 20 ? -6.41 22.641 18.906 1 94.12 20 ALA B O 1
ATOM 1371 N N . SER B 1 21 ? -4.656 23.469 17.781 1 92.19 21 SER B N 1
ATOM 1372 C CA . SER B 1 21 ? -5.461 23.812 16.609 1 92.19 21 SER B CA 1
ATOM 1373 C C . SER B 1 21 ? -5.906 22.562 15.867 1 92.19 21 SER B C 1
ATOM 1375 O O . SER B 1 21 ? -6.926 22.578 15.164 1 92.19 21 SER B O 1
ATOM 1377 N N . LEU B 1 22 ? -5.211 21.469 15.938 1 91.44 22 LEU B N 1
ATOM 1378 C CA . LEU B 1 22 ? -5.469 20.234 15.18 1 91.44 22 LEU B CA 1
ATOM 1379 C C . LEU B 1 22 ? -6.234 19.234 16.031 1 91.44 22 LEU B C 1
ATOM 1381 O O . LEU B 1 22 ? -6.68 18.203 15.523 1 91.44 22 LEU B O 1
ATOM 1385 N N . ASN B 1 23 ? -6.418 19.516 17.312 1 91.44 23 ASN B N 1
ATOM 1386 C CA . ASN B 1 23 ? -7.023 18.594 18.266 1 91.44 23 ASN B CA 1
ATOM 1387 C C . ASN B 1 23 ? -6.246 17.281 18.359 1 91.44 23 ASN B C 1
ATOM 1389 O O . ASN B 1 23 ? -6.828 16.203 18.266 1 91.44 23 ASN B O 1
ATOM 1393 N N . ILE B 1 24 ? -4.875 17.359 18.359 1 94.69 24 ILE B N 1
ATOM 1394 C CA . ILE B 1 24 ? -4.008 16.234 18.688 1 94.69 24 ILE B CA 1
ATOM 1395 C C . ILE B 1 24 ? -3.1 16.609 19.859 1 94.69 24 ILE B C 1
ATOM 1397 O O . ILE B 1 24 ? -2.863 17.797 20.125 1 94.69 24 ILE B O 1
ATOM 1401 N N . THR B 1 25 ? -2.68 15.656 20.578 1 96.25 25 THR B N 1
ATOM 1402 C CA . THR B 1 25 ? -1.807 15.914 21.719 1 96.25 25 THR B CA 1
ATOM 1403 C C . THR B 1 25 ? -0.373 16.156 21.25 1 96.25 25 THR B C 1
ATOM 1405 O O . THR B 1 25 ? -0.002 15.789 20.141 1 96.25 25 THR B O 1
ATOM 1408 N N . THR B 1 26 ? 0.414 16.828 22.094 1 96.75 26 THR B N 1
ATOM 1409 C CA . THR B 1 26 ? 1.824 17.031 21.781 1 96.75 26 THR B CA 1
ATOM 1410 C C . THR B 1 26 ? 2.547 15.695 21.641 1 96.75 26 TH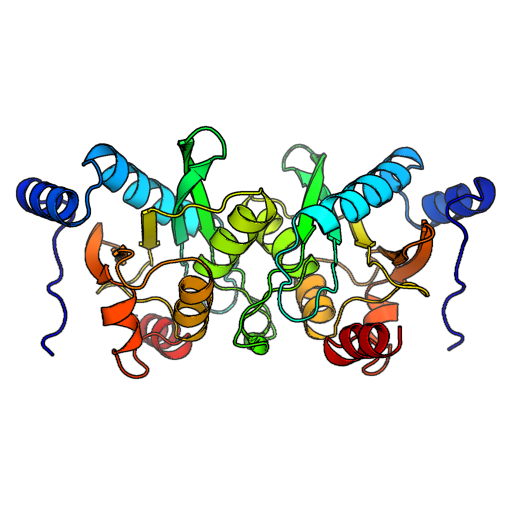R B C 1
ATOM 1412 O O . THR B 1 26 ? 3.482 15.57 20.844 1 96.75 26 THR B O 1
ATOM 1415 N N . ALA B 1 27 ? 2.104 14.672 22.375 1 97.25 27 ALA B N 1
ATOM 1416 C CA . ALA B 1 27 ? 2.682 13.336 22.25 1 97.25 27 ALA B CA 1
ATOM 1417 C C . ALA B 1 27 ? 2.383 12.727 20.891 1 97.25 27 ALA B C 1
ATOM 1419 O O . ALA B 1 27 ? 3.252 12.102 20.281 1 97.25 27 ALA B O 1
ATOM 1420 N N . GLU B 1 28 ? 1.162 12.875 20.469 1 97.81 28 GLU B N 1
ATOM 1421 C CA . GLU B 1 28 ? 0.783 12.383 19.141 1 97.81 28 GLU B CA 1
ATOM 1422 C C . GLU B 1 28 ? 1.581 13.078 18.047 1 97.81 28 GLU B C 1
ATOM 1424 O O . GLU B 1 28 ? 2.041 12.438 17.094 1 97.81 28 GLU B O 1
ATOM 1429 N N . PHE B 1 29 ? 1.736 14.406 18.203 1 97.81 29 PHE B N 1
ATOM 1430 C CA . PHE B 1 29 ? 2.518 15.188 17.25 1 97.81 29 PHE B CA 1
ATOM 1431 C C . PHE B 1 29 ? 3.951 14.672 17.172 1 97.81 29 PHE B C 1
ATOM 1433 O O . PHE B 1 29 ? 4.48 14.445 16.094 1 97.81 29 PHE B O 1
ATOM 1440 N N . ALA B 1 30 ? 4.531 14.516 18.297 1 97.75 30 ALA B N 1
ATOM 1441 C CA . ALA B 1 30 ? 5.91 14.031 18.375 1 97.75 30 ALA B CA 1
ATOM 1442 C C . ALA B 1 30 ? 6.035 12.641 17.75 1 97.75 30 ALA B C 1
ATOM 1444 O O . ALA B 1 30 ? 7.016 12.344 17.078 1 97.75 30 ALA B O 1
ATOM 1445 N N . GLU B 1 31 ? 5.098 11.766 18.047 1 98.38 31 GLU B N 1
ATOM 1446 C CA . GLU B 1 31 ? 5.105 10.414 17.484 1 98.38 31 GLU B CA 1
ATOM 1447 C C . GLU B 1 31 ? 4.945 10.438 15.969 1 98.38 31 GLU B C 1
ATOM 1449 O O . GLU B 1 31 ? 5.598 9.664 15.266 1 98.38 31 GLU B O 1
ATOM 1454 N N . LEU B 1 32 ? 4.062 11.297 15.492 1 98.44 32 LEU B N 1
ATOM 1455 C CA . LEU B 1 32 ? 3.891 11.453 14.055 1 98.44 32 LEU B CA 1
ATOM 1456 C C . LEU B 1 32 ? 5.199 11.875 13.391 1 98.44 32 LEU B C 1
ATOM 1458 O O . LEU B 1 32 ? 5.59 11.312 12.367 1 98.44 32 LEU B O 1
ATOM 1462 N N . GLN B 1 33 ? 5.812 12.867 13.969 1 98 33 GLN B N 1
ATOM 1463 C CA . GLN B 1 33 ? 7.09 13.328 13.438 1 98 33 GLN B CA 1
ATOM 1464 C C . GLN B 1 33 ? 8.117 12.195 13.43 1 98 33 GLN B C 1
ATOM 1466 O O . GLN B 1 33 ? 8.789 11.961 12.422 1 98 33 GLN B O 1
ATOM 1471 N N . ARG B 1 34 ? 8.25 11.562 14.562 1 98.31 34 ARG B N 1
ATOM 1472 C CA . ARG B 1 34 ? 9.234 10.492 14.711 1 98.31 34 ARG B CA 1
ATOM 1473 C C . ARG B 1 34 ? 8.969 9.367 13.719 1 98.31 34 ARG B C 1
ATOM 1475 O O . ARG B 1 34 ? 9.883 8.914 13.023 1 98.31 34 ARG B O 1
ATOM 1482 N N . ARG B 1 35 ? 7.777 8.898 13.602 1 98.62 35 ARG B N 1
ATOM 1483 C CA . ARG B 1 35 ? 7.43 7.746 12.789 1 98.62 35 ARG B CA 1
ATOM 1484 C C . ARG B 1 35 ? 7.508 8.086 11.297 1 98.62 35 ARG B C 1
ATOM 1486 O O . ARG B 1 35 ? 7.965 7.27 10.5 1 98.62 35 ARG B O 1
ATOM 1493 N N . ALA B 1 36 ? 6.98 9.25 10.922 1 98.69 36 ALA B N 1
ATOM 1494 C CA . ALA B 1 36 ? 7.086 9.648 9.516 1 98.69 36 ALA B CA 1
ATOM 1495 C C . ALA B 1 36 ? 8.547 9.758 9.086 1 98.69 36 ALA B C 1
ATOM 1497 O O . ALA B 1 36 ? 8.914 9.305 8 1 98.69 36 ALA B O 1
ATOM 1498 N N . THR B 1 37 ? 9.344 10.367 9.938 1 98.38 37 THR B N 1
ATOM 1499 C CA . THR B 1 37 ? 10.766 10.5 9.648 1 98.38 37 THR B CA 1
ATOM 1500 C C . THR B 1 37 ? 11.43 9.125 9.562 1 98.38 37 THR B C 1
ATOM 1502 O O . THR B 1 37 ? 12.18 8.852 8.625 1 98.38 37 THR B O 1
ATOM 1505 N N . ALA B 1 38 ? 11.133 8.266 10.555 1 98.38 38 ALA B N 1
ATOM 1506 C CA . ALA B 1 38 ? 11.711 6.926 10.57 1 98.38 38 ALA B CA 1
ATOM 1507 C C . ALA B 1 38 ? 11.266 6.113 9.359 1 98.38 38 ALA B C 1
ATOM 1509 O O . ALA B 1 38 ? 12.023 5.297 8.836 1 98.38 38 ALA B O 1
ATOM 1510 N N . ALA B 1 39 ? 10.062 6.34 8.875 1 98.56 39 ALA B N 1
ATOM 1511 C CA . ALA B 1 39 ? 9.5 5.59 7.758 1 98.56 39 ALA B CA 1
ATOM 1512 C C . ALA B 1 39 ? 10.305 5.824 6.484 1 98.56 39 ALA B C 1
ATOM 1514 O O . ALA B 1 39 ? 10.359 4.957 5.605 1 98.56 39 ALA B O 1
ATOM 1515 N N . LYS B 1 40 ? 10.961 6.984 6.344 1 98.12 40 LYS B N 1
ATOM 1516 C CA . LYS B 1 40 ? 11.789 7.281 5.176 1 98.12 40 LYS B CA 1
ATOM 1517 C C . LYS B 1 40 ? 12.844 6.199 4.965 1 98.12 40 LYS B C 1
ATOM 1519 O O . LYS B 1 40 ? 13.211 5.902 3.826 1 98.12 40 LYS B O 1
ATOM 1524 N N . ALA B 1 41 ? 13.32 5.602 6.023 1 97.88 41 ALA B N 1
ATOM 1525 C CA . ALA B 1 41 ? 14.398 4.621 5.961 1 97.88 41 ALA B CA 1
ATOM 1526 C C . ALA B 1 41 ? 13.945 3.344 5.266 1 97.88 41 ALA B C 1
ATOM 1528 O O . ALA B 1 41 ? 14.766 2.518 4.867 1 97.88 41 ALA B O 1
ATOM 1529 N N . THR B 1 42 ? 12.672 3.131 5.121 1 97.88 42 THR B N 1
ATOM 1530 C CA . THR B 1 42 ? 12.141 1.906 4.531 1 97.88 42 THR B CA 1
ATOM 1531 C C . THR B 1 42 ? 11.758 2.133 3.07 1 97.88 42 THR B C 1
ATOM 1533 O O . THR B 1 42 ? 11.266 1.22 2.406 1 97.88 42 THR B O 1
ATOM 1536 N N . ALA B 1 43 ? 11.953 3.344 2.594 1 98.31 43 ALA B N 1
ATOM 1537 C CA . ALA B 1 43 ? 11.602 3.672 1.215 1 98.31 43 ALA B CA 1
ATOM 1538 C C . ALA B 1 43 ? 12.406 2.832 0.228 1 98.31 43 ALA B C 1
ATOM 1540 O O . ALA B 1 43 ? 13.578 2.529 0.471 1 98.31 43 ALA B O 1
ATOM 1541 N N . TYR B 1 44 ? 11.844 2.381 -0.822 1 98.06 44 TYR B N 1
ATOM 1542 C CA . TYR B 1 44 ? 12.523 1.854 -1.998 1 98.06 44 TYR B CA 1
ATOM 1543 C C . TYR B 1 44 ? 12.578 2.896 -3.109 1 98.06 44 TYR B C 1
ATOM 1545 O O . TYR B 1 44 ? 11.633 3.041 -3.883 1 98.06 44 TYR B O 1
ATOM 1553 N N . CYS B 1 45 ? 13.562 3.617 -3.189 1 95.25 45 CYS B N 1
ATOM 1554 C CA . CYS B 1 45 ? 13.688 4.746 -4.105 1 95.25 45 CYS B CA 1
ATOM 1555 C C . CYS B 1 45 ? 15.07 4.777 -4.75 1 95.25 45 CYS B C 1
ATOM 1557 O O . CYS B 1 45 ? 15.766 5.789 -4.676 1 95.25 45 CYS B O 1
ATOM 1559 N N . ARG B 1 46 ? 15.375 3.803 -5.492 1 92.31 46 ARG B N 1
ATOM 1560 C CA . ARG B 1 46 ? 16.703 3.629 -6.059 1 92.31 46 ARG B CA 1
ATOM 1561 C C . ARG B 1 46 ? 16.922 4.562 -7.242 1 92.31 46 ARG B C 1
ATOM 1563 O O . ARG B 1 46 ? 18.062 4.848 -7.613 1 92.31 46 ARG B O 1
ATOM 1570 N N . TYR B 1 47 ? 15.906 5.113 -7.816 1 89.69 47 TYR B N 1
ATOM 1571 C CA . TYR B 1 47 ? 16.016 5.922 -9.023 1 89.69 47 TYR B CA 1
ATOM 1572 C C . TYR B 1 47 ? 16.109 7.402 -8.688 1 89.69 47 TYR B C 1
ATOM 1574 O O . TYR B 1 47 ? 16.984 8.117 -9.188 1 89.69 47 TYR B O 1
ATOM 1582 N N . SER B 1 48 ? 15.258 7.938 -7.828 1 86 48 SER B N 1
ATOM 1583 C CA . SER B 1 48 ? 15.258 9.344 -7.441 1 86 48 SER B CA 1
ATOM 1584 C C . SER B 1 48 ? 16.188 9.586 -6.25 1 86 48 SER B C 1
ATOM 1586 O O . SER B 1 48 ? 16.734 10.68 -6.102 1 86 48 SER B O 1
ATOM 1588 N N . ARG B 1 49 ? 16.203 8.531 -5.34 1 89.38 49 ARG B N 1
ATOM 1589 C CA . ARG B 1 49 ? 16.891 8.625 -4.062 1 89.38 49 ARG B CA 1
ATOM 1590 C C . ARG B 1 49 ? 16.234 9.648 -3.15 1 89.38 49 ARG B C 1
ATOM 1592 O O . ARG B 1 49 ? 16.922 10.305 -2.354 1 89.38 49 ARG B O 1
ATOM 1599 N N . PHE B 1 50 ? 15.039 10.016 -3.518 1 92.94 50 PHE B N 1
ATOM 1600 C CA . PHE B 1 50 ? 14.227 10.938 -2.732 1 92.94 50 PHE B CA 1
ATOM 1601 C C . PHE B 1 50 ? 13.305 10.172 -1.785 1 92.94 50 PHE B C 1
ATOM 1603 O O . PHE B 1 50 ? 12.219 9.742 -2.176 1 92.94 50 PHE B O 1
ATOM 1610 N N . ARG B 1 51 ? 13.719 10.133 -0.533 1 97.44 51 ARG B N 1
ATOM 1611 C CA . ARG B 1 51 ? 12.953 9.352 0.434 1 97.44 51 ARG B CA 1
ATOM 1612 C C . ARG B 1 51 ? 11.773 10.148 0.976 1 97.44 51 ARG B C 1
ATOM 1614 O O . ARG B 1 51 ? 11.93 11.305 1.382 1 97.44 51 ARG B O 1
ATOM 1621 N N . VAL B 1 52 ? 10.648 9.57 0.958 1 98.44 52 VAL B N 1
ATOM 1622 C CA . VAL B 1 52 ? 9.445 10.125 1.565 1 98.44 52 VAL B CA 1
ATOM 1623 C C . VAL B 1 52 ? 8.875 9.141 2.578 1 98.44 52 VAL B C 1
ATOM 1625 O O . VAL B 1 52 ? 8.766 7.941 2.295 1 98.44 52 VAL B O 1
ATOM 1628 N N . GLY B 1 53 ? 8.609 9.547 3.779 1 98.69 53 GLY B N 1
ATOM 1629 C CA . GLY B 1 53 ? 7.871 8.789 4.777 1 98.69 53 GLY B CA 1
ATOM 1630 C C . GLY B 1 53 ? 6.523 9.406 5.117 1 98.69 53 GLY B C 1
ATOM 1631 O O . GLY B 1 53 ? 6.383 10.633 5.129 1 98.69 53 GLY B O 1
ATOM 1632 N N . ALA B 1 54 ? 5.582 8.586 5.41 1 98.88 54 ALA B N 1
ATOM 1633 C CA . ALA B 1 54 ? 4.266 9.023 5.871 1 98.88 54 ALA B CA 1
ATOM 1634 C C . ALA B 1 54 ? 3.807 8.203 7.078 1 98.88 54 ALA B C 1
ATOM 1636 O O . ALA B 1 54 ? 4.211 7.055 7.246 1 98.88 54 ALA B O 1
ATOM 1637 N N . THR B 1 55 ? 3.051 8.797 7.871 1 98.94 55 THR B N 1
ATOM 1638 C CA . THR B 1 55 ? 2.408 8.102 8.984 1 98.94 55 THR B CA 1
ATOM 1639 C C . THR B 1 55 ? 0.999 8.641 9.211 1 98.94 55 THR B C 1
ATOM 1641 O O . THR B 1 55 ? 0.791 9.852 9.258 1 98.94 55 THR B O 1
ATOM 1644 N N . LEU B 1 56 ? 0.083 7.738 9.305 1 98.88 56 LEU B N 1
ATOM 1645 C CA . LEU B 1 56 ? -1.31 8.078 9.578 1 98.88 56 LEU B CA 1
ATOM 1646 C C . LEU B 1 56 ? -1.612 7.953 11.07 1 98.88 56 LEU B C 1
ATOM 1648 O O . LEU B 1 56 ? -1.229 6.969 11.703 1 98.88 56 LEU B O 1
ATOM 1652 N N . LEU B 1 57 ? -2.166 8.984 11.633 1 98.81 57 LEU B N 1
ATOM 1653 C CA . LEU B 1 57 ? -2.793 8.883 12.945 1 98.81 57 LEU B CA 1
ATOM 1654 C C . LEU B 1 57 ? -4.234 8.398 12.82 1 98.81 57 LEU B C 1
ATOM 1656 O O . LEU B 1 57 ? -5.098 9.125 12.32 1 98.81 57 LEU B O 1
ATOM 1660 N N . CYS B 1 58 ? -4.484 7.172 13.297 1 98.06 58 CYS B N 1
ATOM 1661 C CA . CYS B 1 58 ? -5.766 6.5 13.102 1 98.06 58 CYS B CA 1
ATOM 1662 C C . CYS B 1 58 ? -6.355 6.062 14.438 1 98.06 58 CYS B C 1
ATOM 1664 O O . CYS B 1 58 ? -5.715 6.195 15.484 1 98.06 58 CYS B O 1
ATOM 1666 N N . ALA B 1 59 ? -7.547 5.699 14.359 1 96.19 59 ALA B N 1
ATOM 1667 C CA . ALA B 1 59 ? -8.203 4.953 15.43 1 96.19 59 ALA B CA 1
ATOM 1668 C C . ALA B 1 59 ? -8.648 3.578 14.945 1 96.19 59 ALA B C 1
ATOM 1670 O O . ALA B 1 59 ? -9.148 3.438 13.828 1 96.19 59 ALA B O 1
ATOM 1671 N N . ASP B 1 60 ? -8.359 2.533 15.703 1 93.75 60 ASP B N 1
ATOM 1672 C CA . ASP B 1 60 ? -8.836 1.206 15.32 1 93.75 60 ASP B CA 1
ATOM 1673 C C . ASP B 1 60 ? -10.305 1.021 15.695 1 93.75 60 ASP B C 1
ATOM 1675 O O . ASP B 1 60 ? -10.977 1.974 16.094 1 93.75 60 ASP B O 1
ATOM 1679 N N . ALA B 1 61 ? -10.789 -0.182 15.469 1 91.94 61 ALA B N 1
ATOM 1680 C CA . ALA B 1 61 ? -12.211 -0.459 15.664 1 91.94 61 ALA B CA 1
ATOM 1681 C C . ALA B 1 61 ? -12.625 -0.204 17.109 1 91.94 61 ALA B C 1
ATOM 1683 O O . ALA B 1 61 ? -13.766 0.173 17.375 1 91.94 61 ALA B O 1
ATOM 1684 N N . ALA B 1 62 ? -11.727 -0.361 18.062 1 94.56 62 ALA B N 1
ATOM 1685 C CA . ALA B 1 62 ? -12 -0.155 19.469 1 94.56 62 ALA B CA 1
ATOM 1686 C C . ALA B 1 62 ? -11.805 1.307 19.859 1 94.56 62 ALA B C 1
ATOM 1688 O O . ALA B 1 62 ? -12 1.677 21.031 1 94.56 62 ALA B O 1
ATOM 1689 N N . GLY B 1 63 ? -11.383 2.094 18.969 1 93.5 63 GLY B N 1
ATOM 1690 C CA . GLY B 1 63 ? -11.18 3.508 19.25 1 93.5 63 GLY B CA 1
ATOM 1691 C C . GLY B 1 63 ? -9.789 3.826 19.75 1 93.5 63 GLY B C 1
ATOM 1692 O O . GLY B 1 63 ? -9.5 4.965 20.125 1 93.5 63 GLY B O 1
ATOM 1693 N N . GLU B 1 64 ? -8.992 2.791 19.734 1 96.38 64 GLU B N 1
ATOM 1694 C CA . GLU B 1 64 ? -7.625 2.982 20.219 1 96.38 64 GLU B CA 1
ATOM 1695 C C . GLU B 1 64 ? -6.742 3.594 19.125 1 96.38 64 GLU B C 1
ATOM 1697 O O . GLU B 1 64 ? -6.887 3.273 17.953 1 96.38 64 GLU B O 1
ATOM 1702 N N . THR B 1 65 ? -5.777 4.438 19.609 1 97.69 65 THR B N 1
ATOM 1703 C CA . THR B 1 65 ? -4.875 5.117 18.688 1 97.69 65 THR B CA 1
ATOM 1704 C C . THR B 1 65 ? -3.924 4.121 18.031 1 97.69 65 THR B C 1
ATOM 1706 O O . THR B 1 65 ? -3.311 3.297 18.719 1 97.69 65 THR B O 1
ATOM 1709 N N . VAL B 1 66 ? -3.871 4.188 16.734 1 97.94 66 VAL B N 1
ATOM 1710 C CA . VAL B 1 66 ? -2.947 3.371 15.961 1 97.94 66 VAL B CA 1
ATOM 1711 C C . VAL B 1 66 ? -2.229 4.242 14.93 1 97.94 66 VAL B C 1
ATOM 1713 O O . VAL B 1 66 ? -2.82 5.172 14.375 1 97.94 66 VAL B O 1
ATOM 1716 N N . TYR B 1 67 ? -0.958 3.984 14.766 1 98.81 67 TYR B N 1
ATOM 1717 C CA . TYR B 1 67 ? -0.164 4.652 13.734 1 98.81 67 TYR B CA 1
ATOM 1718 C C . TYR B 1 67 ? 0.155 3.699 12.594 1 98.81 67 TYR B C 1
ATOM 1720 O O . TYR B 1 67 ? 0.534 2.549 12.82 1 98.81 67 TYR B O 1
ATOM 1728 N N . VAL B 1 68 ? -0.057 4.082 11.398 1 98.75 68 VAL B N 1
ATOM 1729 C CA . VAL B 1 68 ? 0.261 3.262 10.234 1 98.75 68 VAL B CA 1
ATOM 1730 C C . VAL B 1 68 ? 1.297 3.975 9.367 1 98.75 68 VAL B C 1
ATOM 1732 O O . VAL B 1 68 ? 0.999 5 8.75 1 98.75 68 VAL B O 1
ATOM 1735 N N . PRO B 1 69 ? 2.471 3.492 9.281 1 98.75 69 PRO B N 1
ATOM 1736 C CA . PRO B 1 69 ? 3.518 4.113 8.469 1 98.75 69 PRO B CA 1
ATOM 1737 C C . PRO B 1 69 ? 3.463 3.678 7.004 1 98.75 69 PRO B C 1
ATOM 1739 O O . PRO B 1 69 ? 2.812 2.682 6.676 1 98.75 69 PRO B O 1
ATOM 1742 N N . GLY B 1 70 ? 4.039 4.402 6.148 1 98.81 70 GLY B N 1
ATOM 1743 C CA . GLY B 1 70 ? 4.316 4.113 4.75 1 98.81 70 GLY B CA 1
ATOM 1744 C C . GLY B 1 70 ? 5.523 4.859 4.215 1 98.81 70 GLY B C 1
ATOM 1745 O O . GLY B 1 70 ? 5.984 5.824 4.828 1 98.81 70 GLY B O 1
ATOM 1746 N N . ALA B 1 71 ? 6.023 4.426 3.164 1 98.81 71 ALA B N 1
ATOM 1747 C CA . ALA B 1 71 ? 7.113 5.074 2.439 1 98.81 71 ALA B CA 1
ATOM 1748 C C . ALA B 1 71 ? 6.961 4.879 0.934 1 98.81 71 ALA B C 1
ATOM 1750 O O . ALA B 1 71 ? 6.199 4.02 0.486 1 98.81 71 ALA B O 1
ATOM 1751 N N . ASN B 1 72 ? 7.664 5.746 0.199 1 98.25 72 ASN B N 1
ATOM 1752 C CA . ASN B 1 72 ? 7.535 5.625 -1.25 1 98.25 72 ASN B CA 1
ATOM 1753 C C . ASN B 1 72 ? 8.242 4.379 -1.772 1 98.25 72 ASN B C 1
ATOM 1755 O O . ASN B 1 72 ? 9.305 4.004 -1.267 1 98.25 72 ASN B O 1
ATOM 1759 N N . VAL B 1 73 ? 7.645 3.711 -2.691 1 98.31 73 VAL B N 1
ATOM 1760 C CA . VAL B 1 73 ? 8.148 2.529 -3.385 1 98.31 73 VAL B CA 1
ATOM 1761 C C . VAL B 1 73 ? 8.25 2.812 -4.883 1 98.31 73 VAL B C 1
ATOM 1763 O O . VAL B 1 73 ? 7.25 2.736 -5.602 1 98.31 73 VAL B O 1
ATOM 1766 N N . GLU B 1 74 ? 9.422 3.035 -5.359 1 97.06 74 GLU B N 1
ATOM 1767 C CA . GLU B 1 74 ? 9.648 3.42 -6.75 1 97.06 74 GLU B CA 1
ATOM 1768 C C . GLU B 1 74 ? 9.695 2.195 -7.66 1 97.06 74 GLU B C 1
ATOM 1770 O O . GLU B 1 74 ? 9.789 1.063 -7.18 1 97.06 74 GLU B O 1
ATOM 1775 N N . ASN B 1 75 ? 9.484 2.404 -8.859 1 95.25 75 ASN B N 1
ATOM 1776 C CA . ASN B 1 75 ? 9.547 1.435 -9.953 1 95.25 75 ASN B CA 1
ATOM 1777 C C . ASN B 1 75 ? 10.266 2.004 -11.172 1 95.25 75 ASN B C 1
ATOM 1779 O O . ASN B 1 75 ? 10.242 3.215 -11.398 1 95.25 75 ASN B O 1
ATOM 1783 N N . ALA B 1 76 ? 11.008 1.096 -11.938 1 92.56 76 ALA B N 1
ATOM 1784 C CA . ALA B 1 76 ? 11.672 1.538 -13.164 1 92.56 76 ALA B CA 1
ATOM 1785 C C . ALA B 1 76 ? 10.695 2.271 -14.078 1 92.56 76 ALA B C 1
ATOM 1787 O O . ALA B 1 76 ? 11.086 3.191 -14.805 1 92.56 76 ALA B O 1
ATOM 1788 N N . SER B 1 77 ? 9.477 1.811 -14.094 1 90.75 77 SER B N 1
ATOM 1789 C CA . SER B 1 77 ? 8.383 2.553 -14.711 1 90.75 77 SER B CA 1
ATOM 1790 C C . SER B 1 77 ? 7.75 3.531 -13.727 1 90.75 77 SER B C 1
ATOM 1792 O O . SER B 1 77 ? 6.91 3.143 -12.906 1 90.75 77 SER B O 1
ATOM 1794 N N . TYR B 1 78 ? 8 4.754 -13.805 1 82.38 78 TYR B N 1
ATOM 1795 C CA . TYR B 1 78 ? 7.742 5.77 -12.789 1 82.38 78 TYR B CA 1
ATOM 1796 C C . TYR B 1 78 ? 6.266 5.816 -12.43 1 82.38 78 TYR B C 1
ATOM 1798 O O . TYR B 1 78 ? 5.91 5.836 -11.242 1 82.38 78 TYR B O 1
ATOM 1806 N N . PRO B 1 79 ? 5.352 5.738 -13.32 1 85 79 PRO B N 1
ATOM 1807 C CA . PRO B 1 79 ? 3.932 5.848 -12.984 1 85 79 PRO B CA 1
ATOM 1808 C C . PRO B 1 79 ? 3.41 4.633 -12.219 1 85 79 PRO B C 1
ATOM 1810 O O . PRO B 1 79 ? 2.316 4.676 -11.648 1 85 79 PRO B O 1
ATOM 1813 N N . VAL B 1 80 ? 4.184 3.59 -12.125 1 91.56 80 VAL B N 1
ATOM 1814 C CA . VAL B 1 80 ? 3.762 2.332 -11.523 1 91.56 80 VAL B CA 1
ATOM 1815 C C . VAL B 1 80 ? 4.051 2.357 -10.023 1 91.56 80 VAL B C 1
ATOM 1817 O O . VAL B 1 80 ? 3.404 1.649 -9.25 1 91.56 80 VAL B O 1
ATOM 1820 N N . GLY B 1 81 ? 5.062 3.217 -9.602 1 95.5 81 GLY B N 1
ATOM 1821 C CA . GLY B 1 81 ? 5.426 3.309 -8.203 1 95.5 81 GLY B CA 1
ATOM 1822 C C . GLY B 1 81 ? 4.289 3.791 -7.32 1 95.5 81 GLY B C 1
ATOM 1823 O O . GLY B 1 81 ? 3.203 4.105 -7.812 1 95.5 81 GLY B O 1
ATOM 1824 N N . THR B 1 82 ? 4.484 3.709 -6.078 1 97.06 82 THR B N 1
ATOM 1825 C CA . THR B 1 82 ? 3.471 4.133 -5.117 1 97.06 82 THR B CA 1
ATOM 1826 C C . THR B 1 82 ? 4.055 5.129 -4.121 1 97.06 82 THR B C 1
ATOM 1828 O O . THR B 1 82 ? 5.133 4.902 -3.566 1 97.06 82 THR B O 1
ATOM 1831 N N . CYS B 1 83 ? 3.387 6.219 -3.9 1 97.25 83 CYS B N 1
ATOM 1832 C CA . CYS B 1 83 ? 3.809 7.23 -2.938 1 97.25 83 CYS B CA 1
ATOM 1833 C C . CYS B 1 83 ? 3.674 6.711 -1.51 1 97.25 83 CYS B C 1
ATOM 1835 O O . CYS B 1 83 ? 2.881 5.809 -1.246 1 97.25 83 CYS B O 1
ATOM 1837 N N . ALA B 1 84 ? 4.391 7.375 -0.609 1 98.62 84 ALA B N 1
ATOM 1838 C CA . ALA B 1 84 ? 4.387 7.016 0.808 1 98.62 84 ALA B CA 1
ATOM 1839 C C . ALA B 1 84 ? 2.969 7.039 1.373 1 98.62 84 ALA B C 1
ATOM 1841 O O . ALA B 1 84 ? 2.564 6.117 2.086 1 98.62 84 ALA B O 1
ATOM 1842 N N . GLU B 1 85 ? 2.252 8.086 1.048 1 98.5 85 GLU B N 1
ATOM 1843 C CA . GLU B 1 85 ? 0.898 8.25 1.566 1 98.5 85 GLU B CA 1
ATOM 1844 C C . GLU B 1 85 ? -0.006 7.102 1.125 1 98.5 85 GLU B C 1
ATOM 1846 O O . GLU B 1 85 ? -0.778 6.57 1.925 1 98.5 85 GLU B O 1
ATOM 1851 N N . ARG B 1 86 ? 0.103 6.734 -0.153 1 98.31 86 ARG B N 1
ATOM 1852 C CA . ARG B 1 86 ? -0.767 5.684 -0.675 1 98.31 86 ARG B CA 1
ATOM 1853 C C . ARG B 1 86 ? -0.394 4.324 -0.093 1 98.31 86 ARG B C 1
ATOM 1855 O O . ARG B 1 86 ? -1.261 3.473 0.113 1 98.31 86 ARG B O 1
ATOM 1862 N N . VAL B 1 87 ? 0.878 4.086 0.172 1 98.81 87 VAL B N 1
ATOM 1863 C CA . VAL B 1 87 ? 1.274 2.863 0.867 1 98.81 87 VAL B CA 1
ATOM 1864 C C . VAL B 1 87 ? 0.652 2.836 2.26 1 98.81 87 VAL B C 1
ATOM 1866 O O . VAL B 1 87 ? 0.085 1.823 2.674 1 98.81 87 VAL B O 1
ATOM 1869 N N . ALA B 1 88 ? 0.733 3.934 3.018 1 98.88 88 ALA B N 1
ATOM 1870 C CA . ALA B 1 88 ? 0.185 4.008 4.371 1 98.88 88 ALA B CA 1
ATOM 1871 C C . ALA B 1 88 ? -1.324 3.781 4.363 1 98.88 88 ALA B C 1
ATOM 1873 O O . ALA B 1 88 ? -1.839 2.963 5.129 1 98.88 88 ALA B O 1
ATOM 1874 N N . PHE B 1 89 ? -2.023 4.469 3.502 1 98.81 89 PHE B N 1
ATOM 1875 C CA . PHE B 1 89 ? -3.477 4.352 3.441 1 98.81 89 PHE B CA 1
ATOM 1876 C C . PHE B 1 89 ? -3.887 2.961 2.975 1 98.81 89 PHE B C 1
ATOM 1878 O O . PHE B 1 89 ? -4.844 2.383 3.494 1 98.81 89 PHE B O 1
ATOM 1885 N N . GLY B 1 90 ? -3.193 2.459 1.885 1 98.62 90 GLY B N 1
ATOM 1886 C CA . GLY B 1 90 ? -3.496 1.102 1.46 1 98.62 90 GLY B CA 1
ATOM 1887 C C . GLY B 1 90 ? -3.418 0.091 2.59 1 98.62 90 GLY B C 1
ATOM 1888 O O . GLY B 1 90 ? -4.32 -0.731 2.756 1 98.62 90 GLY B O 1
ATOM 1889 N N . THR B 1 91 ? -2.33 0.192 3.346 1 98.5 91 THR B N 1
ATOM 1890 C CA . THR B 1 91 ? -2.137 -0.693 4.488 1 98.5 91 THR B CA 1
ATOM 1891 C C . THR B 1 91 ? -3.242 -0.491 5.52 1 98.5 91 THR B C 1
ATOM 1893 O O . THR B 1 91 ? -3.846 -1.459 5.988 1 98.5 91 THR B O 1
ATOM 1896 N N . ALA B 1 92 ? -3.57 0.702 5.871 1 98.5 92 ALA B N 1
ATOM 1897 C CA . ALA B 1 92 ? -4.555 1.015 6.902 1 98.5 92 ALA B CA 1
ATOM 1898 C C . ALA B 1 92 ? -5.945 0.532 6.5 1 98.5 92 ALA B C 1
ATOM 1900 O O . ALA B 1 92 ? -6.609 -0.174 7.262 1 98.5 92 ALA B O 1
ATOM 1901 N N . VAL B 1 93 ? -6.328 0.896 5.297 1 98.19 93 VAL B N 1
ATOM 1902 C CA . VAL B 1 93 ? -7.672 0.6 4.816 1 98.19 93 VAL B CA 1
ATOM 1903 C C . VAL B 1 93 ? -7.875 -0.912 4.742 1 98.19 93 VAL B C 1
ATOM 1905 O O . VAL B 1 93 ? -8.898 -1.432 5.199 1 98.19 93 VAL B O 1
ATOM 1908 N N . THR B 1 94 ? -6.887 -1.627 4.262 1 98.19 94 THR B N 1
ATOM 1909 C CA . THR B 1 94 ? -7.031 -3.07 4.102 1 98.19 94 THR B CA 1
ATOM 1910 C C . THR B 1 94 ? -6.797 -3.787 5.426 1 98.19 94 THR B C 1
ATOM 1912 O O . THR B 1 94 ? -6.945 -5.008 5.512 1 98.19 94 THR B O 1
ATOM 1915 N N . SER B 1 95 ? -6.422 -3.104 6.453 1 96.88 95 SER B N 1
ATOM 1916 C CA . SER B 1 95 ? -6.348 -3.658 7.801 1 96.88 95 SER B CA 1
ATOM 1917 C C . SER B 1 95 ? -7.621 -3.373 8.586 1 96.88 95 SER B C 1
ATOM 1919 O O . SER B 1 95 ? -7.703 -3.682 9.781 1 96.88 95 SER B O 1
ATOM 1921 N N . GLY B 1 96 ? -8.547 -2.697 7.938 1 96 96 GLY B N 1
ATOM 1922 C CA . GLY B 1 96 ? -9.852 -2.48 8.555 1 96 96 GLY B CA 1
ATOM 1923 C C . GLY B 1 96 ? -9.969 -1.133 9.242 1 96 96 GLY B C 1
ATOM 1924 O O . GLY B 1 96 ? -10.945 -0.872 9.945 1 96 96 GLY B O 1
ATOM 1925 N N . ILE B 1 97 ? -9.016 -0.281 9.102 1 97.25 97 ILE B N 1
ATOM 1926 C CA . ILE B 1 97 ? -9.055 1.046 9.703 1 97.25 97 ILE B CA 1
ATOM 1927 C C . ILE B 1 97 ? -9.906 1.982 8.852 1 97.25 97 ILE B C 1
ATOM 1929 O O . ILE B 1 97 ? -9.758 2.021 7.629 1 97.25 97 ILE B O 1
ATOM 1933 N N . THR B 1 98 ? -10.766 2.764 9.484 1 96.25 98 THR B N 1
ATOM 1934 C CA . THR B 1 98 ? -11.68 3.627 8.75 1 96.25 98 THR B CA 1
ATOM 1935 C C . THR B 1 98 ? -11.656 5.043 9.32 1 96.25 98 THR B C 1
ATOM 1937 O O . THR B 1 98 ? -12.336 5.938 8.797 1 96.25 98 THR B O 1
ATOM 1940 N N . ALA B 1 99 ? -10.938 5.254 10.391 1 97.25 99 ALA B N 1
ATOM 1941 C CA . ALA B 1 99 ? -10.906 6.559 11.047 1 97.25 99 ALA B CA 1
ATOM 1942 C C . ALA B 1 99 ? -9.5 7.156 11.023 1 97.25 99 ALA B C 1
ATOM 1944 O O . ALA B 1 99 ? -8.562 6.551 11.539 1 97.25 99 ALA B O 1
ATOM 1945 N N . PHE B 1 100 ? -9.383 8.258 10.492 1 98.12 100 PHE B N 1
ATOM 1946 C CA . PHE B 1 100 ? -8.109 8.945 10.336 1 98.12 100 PHE B CA 1
ATOM 1947 C C . PHE B 1 100 ? -8.18 10.352 10.93 1 98.12 100 PHE B C 1
ATOM 1949 O O . PHE B 1 100 ? -9.039 11.141 10.555 1 98.12 100 PHE B O 1
ATOM 1956 N N . ARG B 1 101 ? -7.242 10.688 11.789 1 97.5 101 ARG B N 1
ATOM 1957 C CA . ARG B 1 101 ? -7.312 11.953 12.516 1 97.5 101 ARG B CA 1
ATOM 1958 C C . ARG B 1 101 ? -6.293 12.953 11.977 1 97.5 101 ARG B C 1
ATOM 1960 O O . ARG B 1 101 ? -6.504 14.164 12.055 1 97.5 101 ARG B O 1
ATOM 1967 N N . ALA B 1 102 ? -5.141 12.453 11.477 1 98.5 102 ALA B N 1
ATOM 1968 C CA . ALA B 1 102 ? -4.094 13.305 10.922 1 98.5 102 ALA B CA 1
ATOM 1969 C C . ALA B 1 102 ? -3.133 12.5 10.055 1 98.5 102 ALA B C 1
ATOM 1971 O O . ALA B 1 102 ? -3.053 11.281 10.172 1 98.5 102 ALA B O 1
ATOM 1972 N N . ILE B 1 103 ? -2.461 13.141 9.211 1 98.62 103 ILE B N 1
ATOM 1973 C CA . ILE B 1 103 ? -1.44 12.562 8.344 1 98.62 103 ILE B CA 1
ATOM 1974 C C . ILE B 1 103 ? -0.131 13.328 8.5 1 98.62 103 ILE B C 1
ATOM 1976 O O . ILE B 1 103 ? -0.127 14.562 8.531 1 98.62 103 ILE B O 1
ATOM 1980 N N . ALA B 1 104 ? 0.911 12.688 8.648 1 98.75 104 ALA B N 1
ATOM 1981 C CA . ALA B 1 104 ? 2.24 13.297 8.633 1 98.75 104 ALA B CA 1
ATOM 1982 C C . ALA B 1 104 ? 3.047 12.812 7.43 1 98.75 104 ALA B C 1
ATOM 1984 O O . ALA B 1 104 ? 3.006 11.633 7.078 1 98.75 104 ALA B O 1
ATOM 1985 N N . VAL B 1 105 ? 3.732 13.672 6.816 1 98.69 105 VAL B N 1
ATOM 1986 C CA . VAL B 1 105 ? 4.641 13.375 5.715 1 98.69 105 VAL B CA 1
ATOM 1987 C C . VAL B 1 105 ? 6.012 13.984 5.992 1 98.69 105 VAL B C 1
ATOM 1989 O O . VAL B 1 105 ? 6.109 15.125 6.453 1 98.69 105 VAL B O 1
ATOM 1992 N N . ALA B 1 106 ? 7.039 13.234 5.707 1 98.38 106 ALA B N 1
ATOM 1993 C CA . ALA B 1 106 ? 8.406 13.695 5.926 1 98.38 106 ALA B CA 1
ATOM 1994 C C . ALA B 1 106 ? 9.273 13.445 4.695 1 98.38 106 ALA B C 1
ATOM 1996 O O . ALA B 1 106 ? 9.172 12.391 4.059 1 98.38 106 ALA B O 1
ATOM 1997 N N . THR B 1 107 ? 10.094 14.383 4.34 1 97.12 107 THR B N 1
ATOM 1998 C CA . THR B 1 107 ? 11.023 14.258 3.225 1 97.12 107 THR B CA 1
ATOM 1999 C C . THR B 1 107 ? 12.422 14.703 3.637 1 97.12 107 THR B C 1
ATOM 2001 O O . THR B 1 107 ? 12.617 15.211 4.742 1 97.12 107 THR B O 1
ATOM 2004 N N . ASP B 1 108 ? 13.367 14.516 2.762 1 95.12 108 ASP B N 1
ATOM 2005 C CA . ASP B 1 108 ? 14.758 14.844 3.057 1 95.12 108 ASP B CA 1
ATOM 2006 C C . ASP B 1 108 ? 15.125 16.219 2.508 1 95.12 108 ASP B C 1
ATOM 2008 O O . ASP B 1 108 ? 16.312 16.547 2.387 1 95.12 108 ASP B O 1
ATOM 2012 N N . ILE B 1 109 ? 14.125 16.969 2.191 1 92.31 109 ILE B N 1
ATOM 2013 C CA . ILE B 1 109 ? 14.422 18.266 1.614 1 92.31 109 ILE B CA 1
ATOM 2014 C C . ILE B 1 109 ? 13.875 19.375 2.514 1 92.31 109 ILE B C 1
ATOM 2016 O O . ILE B 1 109 ? 13.148 19.094 3.477 1 92.31 109 ILE B O 1
ATOM 2020 N N . SER B 1 110 ? 14.281 20.625 2.248 1 94 110 SER B N 1
ATOM 2021 C CA . SER B 1 110 ? 13.734 21.844 2.811 1 94 110 SER B CA 1
ATOM 2022 C C . SER B 1 110 ? 13.445 22.875 1.721 1 94 110 SER B C 1
ATOM 2024 O O . SER B 1 110 ? 14.234 23.047 0.794 1 94 110 SER B O 1
ATOM 2026 N N . PRO B 1 111 ? 12.32 23.578 1.764 1 93.31 111 PRO B N 1
ATOM 2027 C CA . PRO B 1 111 ? 11.273 23.5 2.781 1 93.31 111 PRO B CA 1
ATOM 2028 C C . PRO B 1 111 ? 10.438 22.219 2.674 1 93.31 111 PRO B C 1
ATOM 2030 O O . PRO B 1 111 ? 10.672 21.406 1.782 1 93.31 111 PRO B O 1
ATOM 2033 N N . PRO B 1 112 ? 9.477 22.078 3.648 1 94.81 112 PRO B N 1
ATOM 2034 C CA . PRO B 1 112 ? 8.633 20.875 3.594 1 94.81 112 PRO B CA 1
ATOM 2035 C C . PRO B 1 112 ? 7.898 20.734 2.262 1 94.81 112 PRO B C 1
ATOM 2037 O O . PRO B 1 112 ? 7.52 21.734 1.65 1 94.81 112 PRO B O 1
ATOM 2040 N N . ALA B 1 113 ? 7.699 19.484 1.842 1 92.81 113 ALA B N 1
ATOM 2041 C CA . ALA B 1 113 ? 7.016 19.203 0.585 1 92.81 113 ALA B CA 1
ATOM 2042 C C . ALA B 1 113 ? 5.605 18.688 0.836 1 92.81 113 ALA B C 1
ATOM 2044 O O . ALA B 1 113 ? 5.371 17.938 1.79 1 92.81 113 ALA B O 1
ATOM 2045 N N . SER B 1 114 ? 4.73 19 -0.039 1 94.5 114 SER B N 1
ATOM 2046 C CA . SER B 1 114 ? 3.342 18.578 0.074 1 94.5 114 SER B CA 1
ATOM 2047 C C . SER B 1 114 ? 3.104 17.281 -0.691 1 94.5 114 SER B C 1
ATOM 2049 O O . SER B 1 114 ? 3.873 16.922 -1.588 1 94.5 114 SER B O 1
ATOM 2051 N N . PRO B 1 115 ? 2.057 16.516 -0.285 1 95.94 115 PRO B N 1
ATOM 2052 C CA . PRO B 1 115 ? 1.679 15.367 -1.102 1 95.94 115 PRO B CA 1
ATOM 2053 C C . PRO B 1 115 ? 1.409 15.734 -2.559 1 95.94 115 PRO B C 1
ATOM 2055 O O . PRO B 1 115 ? 0.955 16.844 -2.844 1 95.94 115 PRO B O 1
ATOM 2058 N N . CYS B 1 116 ? 1.71 14.852 -3.41 1 93.69 116 CYS B N 1
ATOM 2059 C CA . CYS B 1 116 ? 1.448 15.109 -4.82 1 93.69 116 CYS B CA 1
ATOM 2060 C C . CYS B 1 116 ? -0.049 15.109 -5.105 1 93.69 116 CYS B C 1
ATOM 2062 O O . CYS B 1 116 ? -0.848 14.727 -4.25 1 93.69 116 CYS B O 1
ATOM 2064 N N . GLY B 1 117 ? -0.435 15.508 -6.273 1 93.19 117 GLY B N 1
ATOM 2065 C CA . GLY B 1 117 ? -1.837 15.586 -6.648 1 93.19 117 GLY B CA 1
ATOM 2066 C C . GLY B 1 117 ? -2.574 14.273 -6.496 1 93.19 117 GLY B C 1
ATOM 2067 O O . GLY B 1 117 ? -3.691 14.234 -5.977 1 93.19 117 GLY B O 1
ATOM 2068 N N . MET B 1 118 ? -2.012 13.148 -6.949 1 93.75 118 MET B N 1
ATOM 2069 C CA . MET B 1 118 ? -2.637 11.836 -6.824 1 93.75 118 MET B CA 1
ATOM 2070 C C . MET B 1 118 ? -2.879 11.484 -5.359 1 93.75 118 MET B C 1
ATOM 2072 O O . MET B 1 118 ? -3.936 10.953 -5.012 1 93.75 118 MET B O 1
ATOM 2076 N N . CYS B 1 119 ? -1.895 11.773 -4.547 1 96.5 119 CYS B N 1
ATOM 2077 C CA . CYS B 1 119 ? -2.02 11.469 -3.127 1 96.5 119 CYS B CA 1
ATOM 2078 C C . CYS B 1 119 ? -3.109 12.312 -2.479 1 96.5 119 CYS B C 1
ATOM 2080 O O . CYS B 1 119 ? -3.861 11.82 -1.635 1 96.5 119 CYS B O 1
ATOM 2082 N N . ARG B 1 120 ? -3.135 13.617 -2.824 1 96.38 120 ARG B N 1
ATOM 2083 C CA . ARG B 1 120 ? -4.195 14.461 -2.289 1 96.38 120 ARG B CA 1
ATOM 2084 C C . ARG B 1 120 ? -5.57 13.906 -2.635 1 96.38 120 ARG B C 1
ATOM 2086 O O . ARG B 1 120 ? -6.461 13.852 -1.78 1 96.38 120 ARG B O 1
ATOM 2093 N N . GLN B 1 121 ? -5.719 13.531 -3.854 1 94.75 121 GLN B N 1
ATOM 2094 C CA . GLN B 1 121 ? -6.973 12.922 -4.281 1 94.75 121 GLN B CA 1
ATOM 2095 C C . GLN B 1 121 ? -7.23 11.617 -3.535 1 94.75 121 GLN B C 1
ATOM 2097 O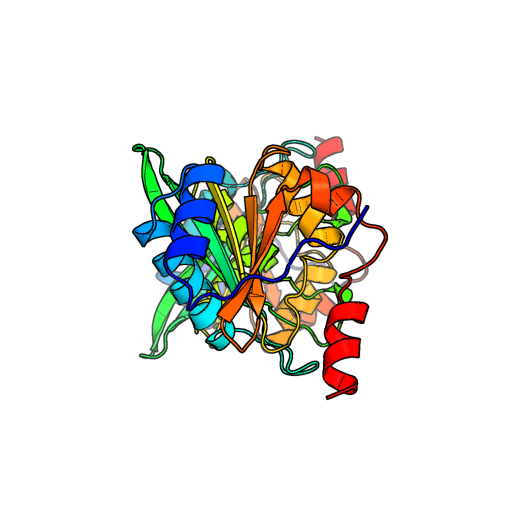 O . GLN B 1 121 ? -8.367 11.328 -3.146 1 94.75 121 GLN B O 1
ATOM 2102 N N . PHE B 1 122 ? -6.254 10.789 -3.4 1 97.56 122 PHE B N 1
ATOM 2103 C CA . PHE B 1 122 ? -6.383 9.523 -2.689 1 97.56 122 PHE B CA 1
ATOM 2104 C C . PHE B 1 122 ? -6.832 9.75 -1.25 1 97.56 122 PHE B C 1
ATOM 2106 O O . PHE B 1 122 ? -7.742 9.078 -0.762 1 97.56 122 PHE B O 1
ATOM 2113 N N . ILE B 1 123 ? -6.172 10.68 -0.588 1 97.75 123 ILE B N 1
ATOM 2114 C CA . ILE B 1 123 ? -6.473 11.008 0.799 1 97.75 123 ILE B CA 1
ATOM 2115 C C . ILE B 1 123 ? -7.922 11.477 0.915 1 97.75 123 ILE B C 1
ATOM 2117 O O . ILE B 1 123 ? -8.625 11.109 1.856 1 97.75 123 ILE B O 1
ATOM 2121 N N . ARG B 1 124 ? -8.359 12.234 -0.024 1 96 124 ARG B N 1
ATOM 2122 C CA . ARG B 1 124 ? -9.703 12.805 -0.014 1 96 124 ARG B CA 1
ATOM 2123 C C . ARG B 1 124 ? -10.758 11.711 0.03 1 96 124 ARG B C 1
ATOM 2125 O O . ARG B 1 124 ? -11.867 11.93 0.53 1 96 124 ARG B O 1
ATOM 2132 N N . GLU B 1 125 ? -10.484 10.586 -0.494 1 96.88 125 GLU B N 1
ATOM 2133 C CA . GLU B 1 125 ? -11.414 9.461 -0.508 1 96.88 125 GLU B CA 1
ATOM 2134 C C . GLU B 1 125 ? -11.758 9.016 0.91 1 96.88 125 GLU B C 1
ATOM 2136 O O . GLU B 1 125 ? -12.867 8.539 1.165 1 96.88 125 GLU B O 1
ATOM 2141 N N . PHE B 1 126 ? -10.852 9.211 1.884 1 97.56 126 PHE B N 1
ATOM 2142 C CA . PHE B 1 126 ? -10.992 8.555 3.178 1 97.56 126 PHE B CA 1
ATOM 2143 C C . PHE B 1 126 ? -11.062 9.578 4.301 1 97.56 126 PHE B C 1
ATOM 2145 O O . PHE B 1 126 ? -11.43 9.242 5.43 1 97.56 126 PHE B O 1
ATOM 2152 N N . CYS B 1 127 ? -10.719 10.828 3.961 1 97.44 127 CYS B N 1
ATOM 2153 C CA . CYS B 1 127 ? -10.594 11.852 4.996 1 97.44 127 CYS B CA 1
ATOM 2154 C C . CYS B 1 127 ? -11.492 13.039 4.691 1 97.44 127 CYS B C 1
ATOM 2156 O O . CYS B 1 127 ? -11.789 13.32 3.527 1 97.44 127 CYS B O 1
ATOM 2158 N N . SER B 1 128 ? -11.891 13.75 5.711 1 96.44 128 SER B N 1
ATOM 2159 C CA . SER B 1 128 ? -12.609 15.008 5.531 1 96.44 128 SER B CA 1
ATOM 2160 C C . SER B 1 128 ? -11.672 16.125 5.07 1 96.44 128 SER B C 1
ATOM 2162 O O . SER B 1 128 ? -10.453 16.016 5.227 1 96.44 128 SER B O 1
ATOM 2164 N N . LEU B 1 129 ? -12.234 17.109 4.582 1 95.75 129 LEU B N 1
ATOM 2165 C CA . LEU B 1 129 ? -11.484 18.25 4.082 1 95.75 129 LEU B CA 1
ATOM 2166 C C . LEU B 1 129 ? -10.742 18.953 5.215 1 95.75 129 LEU B C 1
ATOM 2168 O O . LEU B 1 129 ? -9.781 19.688 4.973 1 95.75 129 LEU B O 1
ATOM 2172 N N . GLN B 1 130 ? -11.117 18.75 6.426 1 96.06 130 GLN B N 1
ATOM 2173 C CA . GLN B 1 130 ? -10.523 19.422 7.574 1 96.06 130 GLN B CA 1
ATOM 2174 C C . GLN B 1 130 ? -9.359 18.609 8.141 1 96.06 130 GLN B C 1
ATOM 2176 O O . GLN B 1 130 ? -8.656 19.078 9.039 1 96.06 130 GLN B O 1
ATOM 2181 N N . THR B 1 131 ? -9.164 17.406 7.617 1 96.88 131 THR B N 1
ATOM 2182 C CA . THR B 1 131 ? -8.078 16.578 8.109 1 96.88 131 THR B CA 1
ATOM 2183 C C . THR B 1 131 ? -6.738 17.297 7.957 1 96.88 131 THR B C 1
ATOM 2185 O O . THR B 1 131 ? -6.406 17.766 6.867 1 96.88 131 THR B O 1
ATOM 2188 N N . PRO B 1 132 ? -6.004 17.422 9.062 1 97.56 132 PRO B N 1
ATOM 2189 C CA . PRO B 1 132 ? -4.703 18.078 8.969 1 97.56 132 PRO B CA 1
ATOM 2190 C C . PRO B 1 132 ? -3.629 17.188 8.352 1 97.56 132 PRO B C 1
ATOM 2192 O O . PRO B 1 132 ? -3.559 16 8.656 1 97.56 132 PRO B O 1
ATOM 2195 N N . VAL B 1 133 ? -2.85 17.75 7.535 1 98 133 VAL B N 1
ATOM 2196 C CA . VAL B 1 133 ? -1.633 17.172 6.973 1 98 133 VAL B CA 1
ATOM 2197 C C . VAL B 1 133 ? -0.414 17.938 7.484 1 98 133 VAL B C 1
ATOM 2199 O O . VAL B 1 133 ? -0.284 19.141 7.242 1 98 133 VAL B O 1
ATOM 2202 N N . ILE B 1 134 ? 0.398 17.297 8.219 1 98.12 134 ILE B N 1
ATOM 2203 C CA . ILE B 1 134 ? 1.62 17.859 8.766 1 98.12 134 ILE B CA 1
ATOM 2204 C C . ILE B 1 134 ? 2.816 17.453 7.914 1 98.12 134 ILE B C 1
ATOM 2206 O O . ILE B 1 134 ? 3.113 16.266 7.785 1 98.12 134 ILE B O 1
ATOM 2210 N N . MET B 1 135 ? 3.52 18.375 7.348 1 98.06 135 MET B N 1
ATOM 2211 C CA . MET B 1 135 ? 4.637 18.109 6.445 1 98.06 135 MET B CA 1
ATOM 2212 C C . MET B 1 135 ? 5.961 18.516 7.082 1 98.06 135 MET B C 1
ATOM 2214 O O . MET B 1 135 ? 6.168 19.703 7.379 1 98.06 135 MET B O 1
ATOM 2218 N N . PHE B 1 136 ? 6.793 17.562 7.238 1 97.94 136 PHE B N 1
ATOM 2219 C CA . PHE B 1 136 ? 8.086 17.812 7.875 1 97.94 136 PHE B CA 1
ATOM 2220 C C . PHE B 1 136 ? 9.203 17.828 6.84 1 97.94 136 PHE B C 1
ATOM 2222 O O . PHE B 1 136 ? 9.195 17.047 5.891 1 97.94 136 PHE B O 1
ATOM 2229 N N . ASP B 1 137 ? 10.211 18.672 7.086 1 96.69 137 ASP B N 1
ATOM 2230 C CA . ASP B 1 137 ? 11.398 18.672 6.234 1 96.69 137 ASP B CA 1
ATOM 2231 C C . ASP B 1 137 ? 12.594 18.047 6.961 1 96.69 137 ASP B C 1
ATOM 2233 O O . ASP B 1 137 ? 12.43 17.422 8.008 1 96.69 137 ASP B O 1
ATOM 2237 N N . LYS B 1 138 ? 13.766 18.078 6.363 1 94.75 138 LYS B N 1
ATOM 2238 C CA . LYS B 1 138 ? 14.961 17.406 6.875 1 94.75 138 LYS B CA 1
ATOM 2239 C C . LYS B 1 138 ? 15.414 18.031 8.195 1 94.75 138 LYS B C 1
ATOM 2241 O O . LYS B 1 138 ? 16.141 17.406 8.961 1 94.75 138 LYS B O 1
ATOM 2246 N N . ASN B 1 139 ? 14.961 19.266 8.523 1 94 139 ASN B N 1
ATOM 2247 C CA . ASN B 1 139 ? 15.375 19.969 9.727 1 94 139 ASN B CA 1
ATOM 2248 C C . ASN B 1 139 ? 14.312 19.875 10.82 1 94 139 ASN B C 1
ATOM 2250 O O . ASN B 1 139 ? 14.398 20.562 11.836 1 94 139 ASN B O 1
ATOM 2254 N N . SER B 1 140 ? 13.289 19.188 10.531 1 91.62 140 SER B N 1
ATOM 2255 C CA . SER B 1 140 ? 12.148 19 11.422 1 91.62 140 SER B CA 1
ATOM 2256 C C . SER B 1 140 ? 11.273 20.25 11.477 1 91.62 140 SER B C 1
ATOM 2258 O O . SER B 1 140 ? 10.406 20.375 12.344 1 91.62 140 SER B O 1
ATOM 2260 N N . ASP B 1 141 ? 11.617 21.172 10.664 1 96.75 141 ASP B N 1
ATOM 2261 C CA . ASP B 1 141 ? 10.625 22.219 10.422 1 96.75 141 ASP B CA 1
ATOM 2262 C C . ASP B 1 141 ? 9.383 21.641 9.742 1 96.75 141 ASP B C 1
ATOM 2264 O O . ASP B 1 141 ? 9.445 20.594 9.102 1 96.75 141 ASP B O 1
ATOM 2268 N N . TYR B 1 142 ? 8.25 22.359 9.992 1 97.38 142 TYR B N 1
ATOM 2269 C CA . TYR B 1 142 ? 7.035 21.75 9.469 1 97.38 142 TYR B CA 1
ATOM 2270 C C . TYR B 1 142 ? 6.039 22.812 9.023 1 97.38 142 TYR B C 1
ATOM 2272 O O . TYR B 1 142 ? 6.129 23.969 9.438 1 97.38 142 TYR B O 1
ATOM 2280 N N . VAL B 1 143 ? 5.219 22.438 8.094 1 96.75 143 VAL B N 1
ATOM 2281 C CA . VAL B 1 143 ? 4.043 23.172 7.633 1 96.75 143 VAL B CA 1
ATOM 2282 C C . VAL B 1 143 ? 2.789 22.328 7.855 1 96.75 143 VAL B C 1
ATOM 2284 O O . VAL B 1 143 ? 2.809 21.109 7.664 1 96.75 143 VAL B O 1
ATOM 2287 N N . VAL B 1 144 ? 1.727 22.969 8.32 1 96.81 144 VAL B N 1
ATOM 2288 C CA . VAL B 1 144 ? 0.447 22.281 8.484 1 96.81 144 VAL B CA 1
ATOM 2289 C C . VAL B 1 144 ? -0.585 22.875 7.531 1 96.81 144 VAL B C 1
ATOM 2291 O O . VAL B 1 144 ? -0.725 24.109 7.449 1 96.81 144 VAL B O 1
ATOM 2294 N N . MET B 1 145 ? -1.238 22.047 6.832 1 95.81 145 MET B N 1
ATOM 2295 C CA . MET B 1 145 ? -2.379 22.422 6.004 1 95.81 145 MET B CA 1
ATOM 2296 C C . MET B 1 145 ? -3.494 21.391 6.105 1 95.81 145 MET B C 1
ATOM 2298 O O . MET B 1 145 ? -3.234 20.219 6.359 1 95.81 145 MET B O 1
ATOM 2302 N N . THR B 1 146 ? -4.703 21.844 5.992 1 95.38 146 THR B N 1
ATOM 2303 C CA . THR B 1 146 ? -5.801 20.891 5.836 1 95.38 146 THR B CA 1
ATOM 2304 C C . THR B 1 146 ? -5.836 20.328 4.418 1 95.38 146 THR B C 1
ATOM 2306 O O . THR B 1 146 ? -5.23 20.906 3.506 1 95.38 146 THR B O 1
ATOM 2309 N N . LEU B 1 147 ? -6.527 19.281 4.297 1 95.62 147 LEU B N 1
ATOM 2310 C CA . LEU B 1 147 ? -6.699 18.719 2.959 1 95.62 147 LEU B CA 1
ATOM 2311 C C . LEU B 1 147 ? -7.355 19.734 2.031 1 95.62 147 LEU B C 1
ATOM 2313 O O . LEU B 1 147 ? -6.996 19.828 0.854 1 95.62 147 LEU B O 1
ATOM 2317 N N . GLU B 1 148 ? -8.266 20.516 2.527 1 94.44 148 GLU B N 1
ATOM 2318 C CA . GLU B 1 148 ? -8.945 21.547 1.752 1 94.44 148 GLU B CA 1
ATOM 2319 C C . GLU B 1 148 ? -7.945 22.578 1.218 1 94.44 148 GLU B C 1
ATOM 2321 O O . GLU B 1 148 ? -7.988 22.938 0.039 1 94.44 148 GLU B O 1
ATOM 2326 N N . GLN B 1 149 ? -7.105 23.031 2.061 1 93.69 149 GLN B N 1
ATOM 2327 C CA . GLN B 1 149 ? -6.094 24 1.673 1 93.69 149 GLN B CA 1
ATOM 2328 C C . GLN B 1 149 ? -5.148 23.438 0.621 1 93.69 149 GLN B C 1
ATOM 2330 O O . GLN B 1 149 ? -4.75 24.125 -0.31 1 93.69 149 GLN B O 1
ATOM 2335 N N . LEU B 1 150 ? -4.848 22.156 0.739 1 93.56 150 LEU B N 1
ATOM 2336 C CA . LEU B 1 150 ? -3.936 21.5 -0.187 1 93.56 150 LEU B CA 1
ATOM 2337 C C . LEU B 1 150 ? -4.574 21.344 -1.562 1 93.56 150 LEU B C 1
ATOM 2339 O O . LEU B 1 150 ? -3.896 21.469 -2.584 1 93.56 150 LEU B O 1
ATOM 2343 N N . GLN B 1 151 ? -5.777 20.953 -1.644 1 88.19 151 GLN B N 1
ATOM 2344 C CA . GLN B 1 151 ? -6.48 20.75 -2.908 1 88.19 151 GLN B CA 1
ATOM 2345 C C . GLN B 1 151 ? -6.574 22.062 -3.693 1 88.19 151 GLN B C 1
ATOM 2347 O O . GLN B 1 151 ? -6.656 22.047 -4.922 1 88.19 151 GLN B O 1
ATOM 2352 N N . GLY B 1 152 ? -6.602 23.188 -2.977 1 80.12 152 GLY B N 1
ATOM 2353 C CA . GLY B 1 152 ? -6.688 24.469 -3.633 1 80.12 152 GLY B CA 1
ATOM 2354 C C . GLY B 1 152 ? -5.355 24.953 -4.176 1 80.12 152 GLY B C 1
ATOM 2355 O O . GLY B 1 152 ? -5.297 25.969 -4.867 1 80.12 152 GLY B O 1
ATOM 2356 N N . MET B 1 153 ? -4.34 24.297 -3.77 1 72.81 153 MET B N 1
ATOM 2357 C CA . MET B 1 153 ? -3.004 24.719 -4.18 1 72.81 153 MET B CA 1
ATOM 2358 C C . MET B 1 153 ? -2.682 24.234 -5.582 1 72.81 153 MET B C 1
ATOM 2360 O O . MET B 1 153 ? -2.992 23.078 -5.93 1 72.81 153 MET B O 1
ATOM 2364 N N . PRO B 1 154 ? -2.578 25.141 -6.551 1 59.44 154 PRO B N 1
ATOM 2365 C CA . PRO B 1 154 ? -2.18 24.688 -7.887 1 59.44 154 PRO B CA 1
ATOM 2366 C C . PRO B 1 154 ? -0.985 23.734 -7.855 1 59.44 154 PRO B C 1
ATOM 2368 O O . PRO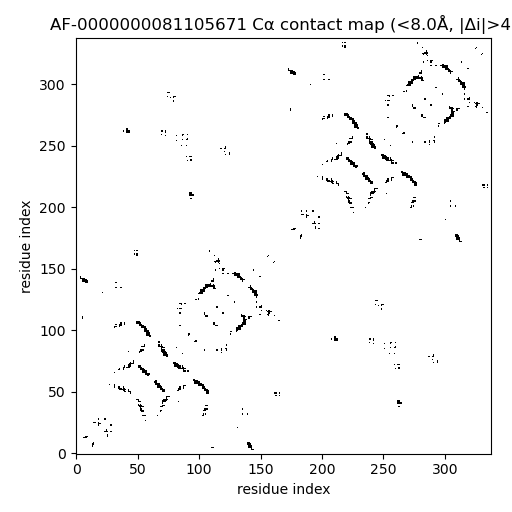 B 1 154 ? -0.143 23.828 -6.957 1 59.44 154 PRO B O 1
ATOM 2371 N N . GLY B 1 155 ? -0.757 22.812 -8.797 1 53.59 155 GLY B N 1
ATOM 2372 C CA . GLY B 1 155 ? 0.126 21.734 -9.227 1 53.59 155 GLY B CA 1
ATOM 2373 C C . GLY B 1 155 ? 1.359 21.594 -8.359 1 53.59 155 GLY B C 1
ATOM 2374 O O . GLY B 1 155 ? 2.355 21 -8.773 1 53.59 155 GLY B O 1
ATOM 2375 N N . LYS B 1 156 ? 1.569 22.375 -7.316 1 47.22 156 LYS B N 1
ATOM 2376 C CA . LYS B 1 156 ? 2.828 22.391 -6.578 1 47.22 156 LYS B CA 1
ATOM 2377 C C . LYS B 1 156 ? 2.918 21.219 -5.609 1 47.22 156 LYS B C 1
ATOM 2379 O O . LYS B 1 156 ? 1.971 20.938 -4.871 1 47.22 156 LYS B O 1
ATOM 2384 N N . GLY B 1 157 ? 3.568 20.031 -6.184 1 52.81 157 GLY B N 1
ATOM 2385 C CA . GLY B 1 157 ? 3.895 18.891 -5.344 1 52.81 157 GLY B CA 1
ATOM 2386 C C . GLY B 1 157 ? 3.943 17.578 -6.105 1 52.81 157 GLY B C 1
ATOM 2387 O O . GLY B 1 157 ? 3.912 16.5 -5.504 1 52.81 157 GLY B O 1
ATOM 2388 N N . GLY B 1 158 ? 3.738 17.781 -7.27 1 51.94 158 GLY B N 1
ATOM 2389 C CA . GLY B 1 158 ? 3.859 16.578 -8.07 1 51.94 158 GLY B CA 1
ATOM 2390 C C . GLY B 1 158 ? 5.223 15.922 -7.953 1 51.94 158 GLY B C 1
ATOM 2391 O O . GLY B 1 158 ? 6.148 16.5 -7.375 1 51.94 158 GLY B O 1
ATOM 2392 N N . TRP B 1 159 ? 5.137 14.641 -8.289 1 53.09 159 TRP B N 1
ATOM 2393 C CA . TRP B 1 159 ? 6.371 13.859 -8.281 1 53.09 159 TRP B CA 1
ATOM 2394 C C . TRP B 1 159 ? 7.527 14.664 -8.867 1 53.09 159 TRP B C 1
ATOM 2396 O O . TRP B 1 159 ? 8.625 14.68 -8.305 1 53.09 159 TRP B O 1
ATOM 2406 N N . ASN B 1 160 ? 7.195 15.359 -9.891 1 51.25 160 ASN B N 1
ATOM 2407 C CA . ASN B 1 160 ? 8.219 16.141 -10.586 1 51.25 160 ASN B CA 1
ATOM 2408 C C . ASN B 1 160 ? 8.75 17.266 -9.719 1 51.25 160 ASN B C 1
ATOM 2410 O O . ASN B 1 160 ? 9.945 17.562 -9.734 1 51.25 160 ASN B O 1
ATOM 2414 N N . ASP B 1 161 ? 7.871 17.859 -9.117 1 53.22 161 ASP B N 1
ATOM 2415 C CA . ASP B 1 161 ? 8.312 18.953 -8.258 1 53.22 161 ASP B CA 1
ATOM 2416 C C . ASP B 1 161 ? 9.148 18.438 -7.086 1 53.22 161 ASP B C 1
ATOM 2418 O O . ASP B 1 161 ? 10.133 19.062 -6.688 1 53.22 161 ASP B O 1
ATOM 2422 N N . ARG B 1 162 ? 8.805 17.328 -6.621 1 57.53 162 ARG B N 1
ATOM 2423 C CA . ARG B 1 162 ? 9.523 16.688 -5.523 1 57.53 162 ARG B CA 1
ATOM 2424 C C . ARG B 1 162 ? 10.922 16.25 -5.965 1 57.53 162 ARG B C 1
ATOM 2426 O O . ARG B 1 162 ? 11.898 16.469 -5.242 1 57.53 162 ARG B O 1
ATOM 2433 N N . VAL B 1 163 ? 10.969 15.656 -7.18 1 54.97 163 VAL B N 1
ATOM 2434 C CA . VAL B 1 163 ? 12.25 15.18 -7.695 1 54.97 163 VAL B CA 1
ATOM 2435 C C . VAL B 1 163 ? 13.109 16.375 -8.117 1 54.97 163 VAL B C 1
ATOM 2437 O O . VAL B 1 163 ? 14.336 16.328 -7.984 1 54.97 163 VAL B O 1
ATOM 2440 N N . ALA B 1 164 ? 12.477 17.328 -8.773 1 49.41 164 ALA B N 1
ATOM 2441 C CA . ALA B 1 164 ? 13.227 18.5 -9.234 1 49.41 164 ALA B CA 1
ATOM 2442 C C . ALA B 1 164 ? 13.922 19.203 -8.07 1 49.41 164 ALA B C 1
ATOM 2444 O O . ALA B 1 164 ? 14.992 19.781 -8.242 1 49.41 164 ALA B O 1
ATOM 2445 N N . ALA B 1 165 ? 13.352 19.141 -6.965 1 47.16 165 ALA B N 1
ATOM 2446 C CA . ALA B 1 165 ? 14 19.766 -5.812 1 47.16 165 ALA B CA 1
ATOM 2447 C C . ALA B 1 165 ? 15.273 19.016 -5.434 1 47.16 165 ALA B C 1
ATOM 2449 O O . ALA B 1 165 ? 16.219 19.609 -4.918 1 47.16 165 ALA B O 1
ATOM 2450 N N . VAL B 1 166 ? 15.391 17.641 -5.75 1 48.97 166 VAL B N 1
ATOM 2451 C CA . VAL B 1 166 ? 16.594 16.859 -5.449 1 48.97 166 VAL B CA 1
ATOM 2452 C C . VAL B 1 166 ? 17.688 17.203 -6.449 1 48.97 166 VAL B C 1
ATOM 2454 O O . VAL B 1 166 ? 18.875 17.141 -6.117 1 48.97 166 VAL B O 1
ATOM 2457 N N . SER B 1 167 ? 17.234 17.312 -7.723 1 41.06 167 SER B N 1
ATOM 2458 C CA . SER B 1 167 ? 18.266 17.625 -8.711 1 41.06 167 SER B CA 1
ATOM 2459 C C . SER B 1 167 ? 18.922 18.969 -8.414 1 41.06 167 SER B C 1
ATOM 2461 O O . SER B 1 167 ? 19.922 19.328 -9.039 1 41.06 167 SER B O 1
ATOM 2463 N N . GLN B 1 168 ? 18.281 19.703 -7.73 1 34.53 168 GLN B N 1
ATOM 2464 C CA . GLN B 1 168 ? 18.859 21.016 -7.461 1 34.53 168 GLN B CA 1
ATOM 2465 C C . GLN B 1 168 ? 19.703 21 -6.191 1 34.53 168 GLN B C 1
ATOM 2467 O O . GLN B 1 168 ? 20.344 21.984 -5.848 1 34.53 168 GLN B O 1
ATOM 2472 N N . VAL B 1 169 ? 19.719 19.891 -5.559 1 35.06 169 VAL B N 1
ATOM 2473 C CA . VAL B 1 169 ? 20.625 19.844 -4.414 1 35.06 169 VAL B CA 1
ATOM 2474 C C . VAL B 1 169 ? 21.859 19 -4.758 1 35.06 169 VAL B C 1
ATOM 2476 O O . VAL B 1 169 ? 21.719 17.922 -5.34 1 35.06 169 VAL B O 1
#

Organism: NCBI:txid173218

pLDDT: mean 90.36, std 14.98, range [34.34, 98.94]

Nearest PDB structures (foldseek):
  8x6y-assembly1_B-2  TM=9.653E-01  e=5.845E-13  Enterococcus
  1ux0-assembly1_B-2  TM=8.903E-01  e=1.278E-13  Bacillus subtilis
  1ux1-assembly1_D  TM=8.925E-01  e=1.451E-13  Bacillus subtilis
  2d30-assembly1_A  TM=9.428E-01  e=1.033E-12  Bacillus anthracis
  8x6w-assembly1_A  TM=8.851E-01  e=3.521E-13  Enterococcus

Secondary structure (DSSP, 8-state):
------B-TT-HHHHHHHHHHHT--HHHHHHHHHHHHHHGGG-B-TTT---EEEEEEEE-TTS-EEEEEEE-B--SSGGGSB-HHHHHHHHHHHTT--EEEEEEEEESSSS--PPPHHHHHHHHTTS-TT-EEEEE-TTS-EEEEEHHHHHTS-STT-HHHHHHHHHT-/-PPPPPB-TT-HHHHHHHHHHHT--HHHHHHHHHHHHHHGGG-B-TTT---EEEEEEEE-TTS-EEEEEEE-B--SSGGGSB-HHHHHHHHHHHTT--EEEEEEEEESSSS--PPPHHHHHHHHTTS-TT-EEEEE-TTS-EEEEEHHHHHTS-STT-HHHHHHHHHT-

Sequence (338 aa):
MSSPPIRSGADAAQTASTCASLNITTAEFAELQRRATAAKATAYCRYSRFRVGATLLCADAAGETVYVPGANVENASYPVGTCAERVAFGTAVTSGITAFRAIAVATDISPPASPCGMCRQFIREFCSLQTPVIMFDKNSDYVVMTLEQLQGMPGKGGWNDRVAAVSQVMSSPPIRSGADAAQTASTCASLNITTAEFAELQRRATAAKATAYCRYSRFRVGATLLCADAAGETVYVPGANVENASYPVGTCAERVAFGTAVTSGITAFRAIAVATDISPPASPCGMCRQFIREFCSLQTPVIMFDKNSDYVVMTLEQLQGMPGKGGWNDRVAAVSQV

Radius of gyration: 20.7 Å; Cα contacts (8 Å, |Δi|>4): 763; chains: 2; bounding box: 43×68×49 Å

InterPro domains:
  IPR002125 Cytidine and deoxycytidylate deaminase domain [PF00383] (32-127)
  IPR002125 Cytidine and deoxycytidylate deaminase domain [PS51747] (27-150)
  IPR006262 Cytidine deaminase, homotetrameric [TIGR01354] (31-150)
  IPR016193 Cytidine deaminase-like [SSF53927] (29-151)
  IPR050202 Cytidine and Deoxycytidylate Deaminase [PTHR11644] (18-150)